Protein AF-A0A524I5V5-F1 (afdb_monomer_lite)

Secondary structure (DSSP, 8-state):
-PPPPP--SSSEEEEHHHHHHHHHHHHHHHHHHHHHHHHHHTSPP-TTHHHHHHHHHHHHHHHHHHHHHHHHHHHHHHHHT-SEEEETTTT-HHHHHHHHHHHHHHHHH-HHHHHHHHHHHSS------HHHHHHHHHHHTT--HHHHHHHH---TTSTTTTTTSPPHHHHHHHHHHHHHHHHHHHHHHHHHHHHTT-----EEEEEE---SS-----EEEEEE-----

Foldseek 3Di:
DDDDPPPDPQKDKDFLLVLLVVLLVLLVVLLVLLVVLVVLVPDDDDDCSLLVLQLSLLVLLLSVLLSVVSLVQSVVCVVVVNRMGMDGRSVPLQSSLVSSVVLLVVLQVDPVLQVVLCVVVVHGDDNDPCVLVNVLSVVCSSPCPVVSVVSRDDDPVVVPPCVSGDDPSSSVSSSSSSNVSSVVSNVVSVVVCVVVVHDDQWDFDQDQDPDDDDPDRDGRTDTDRPPDD

pLDDT: mean 75.38, std 16.93, range [30.86, 93.75]

Radius of gyration: 19.17 Å; chains: 1; bounding box: 55×54×55 Å

Sequence (229 aa):
MNTAIESKDLDLRLDIDVAHLKMLDMSVHLLGYINSFRAISELPDYLGRRRVRYALVLIMLDEMASLMELMKECERGITEHLTEVFIEDYHSPQRRQEGVEHVLEEISKSEILFLKVKDQLGREPSSIDFDIFKGLFRRSGGNLFPLVEKTLRYDWNNGNDESDMPSEDELDMLFIAIELNVRGAAEFSYEWARANELEVDFRLETRYNKDGIDRRKEKGYWVTAALSP

Structure (mmCIF, N/CA/C/O backbone):
data_AF-A0A524I5V5-F1
#
_entry.id   AF-A0A524I5V5-F1
#
loop_
_atom_site.group_PDB
_atom_site.id
_atom_site.type_symbol
_atom_site.label_atom_id
_atom_site.label_alt_id
_atom_site.label_comp_id
_atom_site.label_asym_id
_atom_site.label_entity_id
_atom_site.label_seq_id
_atom_site.pdbx_PDB_ins_code
_atom_site.Cartn_x
_atom_site.Cartn_y
_atom_site.Cartn_z
_atom_site.occupancy
_atom_site.B_iso_or_equiv
_atom_site.auth_seq_id
_atom_site.auth_comp_id
_atom_site.auth_asym_id
_atom_site.auth_atom_id
_atom_site.pdbx_PDB_model_num
ATOM 1 N N . MET A 1 1 ? -30.104 22.101 -16.063 1.00 35.91 1 MET A N 1
ATOM 2 C CA . MET A 1 1 ? -30.582 21.778 -14.705 1.00 35.91 1 MET A CA 1
ATOM 3 C C . MET A 1 1 ? -30.446 20.269 -14.586 1.00 35.91 1 MET A C 1
ATOM 5 O O . MET A 1 1 ? -31.359 19.554 -14.966 1.00 35.91 1 MET A O 1
ATOM 9 N N . ASN A 1 2 ? -29.237 19.800 -14.264 1.00 31.05 2 ASN A N 1
ATOM 10 C CA . ASN A 1 2 ? -28.914 18.374 -14.253 1.00 31.05 2 ASN A CA 1
ATOM 11 C C . ASN A 1 2 ? -29.015 17.877 -12.819 1.00 31.05 2 ASN A C 1
ATOM 13 O O . ASN A 1 2 ? -28.377 18.413 -11.918 1.00 31.05 2 ASN A O 1
ATOM 17 N N . THR A 1 3 ? -29.898 16.907 -12.653 1.00 36.19 3 THR A N 1
ATOM 18 C CA . THR A 1 3 ? -30.208 16.180 -11.432 1.00 36.19 3 THR A CA 1
ATOM 19 C C . THR A 1 3 ? -28.943 15.621 -10.797 1.00 36.19 3 THR A C 1
ATOM 21 O O . THR A 1 3 ? -28.189 14.896 -11.447 1.00 36.19 3 THR A O 1
ATOM 24 N N . ALA A 1 4 ? -28.738 15.987 -9.531 1.00 43.44 4 ALA A N 1
ATOM 25 C CA . ALA A 1 4 ? -27.776 15.375 -8.635 1.00 43.44 4 ALA A CA 1
ATOM 26 C C . ALA A 1 4 ? -27.959 13.854 -8.668 1.00 43.44 4 ALA A C 1
ATOM 28 O O . ALA A 1 4 ? -29.049 13.346 -8.405 1.00 43.44 4 ALA A O 1
ATOM 29 N N . ILE A 1 5 ? -26.896 13.150 -9.044 1.00 46.34 5 ILE A N 1
ATOM 30 C CA . ILE A 1 5 ? -26.766 11.719 -8.796 1.00 46.34 5 ILE A CA 1
ATOM 31 C C . ILE A 1 5 ? -26.702 11.598 -7.273 1.00 46.34 5 ILE A C 1
ATOM 33 O O . ILE A 1 5 ? -25.820 12.190 -6.655 1.00 46.34 5 ILE A O 1
ATOM 37 N N . GLU A 1 6 ? -27.690 10.940 -6.668 1.00 40.56 6 GLU A N 1
ATOM 38 C CA . GLU A 1 6 ? -27.736 10.736 -5.221 1.00 40.56 6 GLU A CA 1
ATOM 39 C C . GLU A 1 6 ? -26.452 10.033 -4.754 1.00 40.56 6 GLU A C 1
ATOM 41 O O . GLU A 1 6 ? -26.132 8.922 -5.172 1.00 40.56 6 GLU A O 1
ATOM 46 N N . SER A 1 7 ? -25.720 10.732 -3.892 1.00 46.47 7 SER A N 1
ATOM 47 C CA . SER A 1 7 ? -24.402 10.445 -3.326 1.00 46.47 7 SER A CA 1
ATOM 48 C C . SER A 1 7 ? -24.419 9.331 -2.270 1.00 46.47 7 SER A C 1
ATOM 50 O O . SER A 1 7 ? -23.937 9.532 -1.159 1.00 46.47 7 SER A O 1
ATOM 52 N N . LYS A 1 8 ? -25.055 8.187 -2.542 1.00 48.72 8 LYS A N 1
ATOM 53 C CA . LYS A 1 8 ? -25.390 7.230 -1.470 1.00 48.72 8 LYS A CA 1
ATOM 54 C C . LYS A 1 8 ? -24.372 6.131 -1.150 1.00 48.72 8 LYS A C 1
ATOM 56 O O . LYS A 1 8 ? -24.591 5.470 -0.149 1.00 48.72 8 LYS A O 1
ATOM 61 N N . ASP A 1 9 ? -23.284 5.973 -1.905 1.00 64.25 9 ASP A N 1
ATOM 62 C CA . ASP A 1 9 ? -22.315 4.869 -1.699 1.00 64.25 9 ASP A CA 1
ATOM 63 C C . ASP A 1 9 ? -20.839 5.295 -1.885 1.00 64.25 9 ASP A C 1
ATOM 65 O O . ASP A 1 9 ? -20.004 4.524 -2.355 1.00 64.25 9 ASP A O 1
ATOM 69 N N . LEU A 1 10 ? -20.496 6.551 -1.575 1.00 82.50 10 LEU A N 1
ATOM 70 C CA . LEU A 1 10 ? -19.093 7.003 -1.619 1.00 82.50 10 LEU A CA 1
ATOM 71 C C . LEU A 1 10 ? -18.359 6.809 -0.289 1.00 82.50 10 LEU A C 1
ATOM 73 O O . LEU A 1 10 ? -17.136 6.665 -0.296 1.00 82.50 10 LEU A O 1
ATOM 77 N N . ASP A 1 11 ? -19.099 6.764 0.816 1.00 89.25 11 ASP A N 1
ATOM 78 C CA . ASP A 1 11 ? -18.556 6.635 2.163 1.00 89.25 11 ASP A CA 1
ATOM 79 C C . ASP A 1 11 ? -18.322 5.171 2.539 1.00 89.25 11 ASP A C 1
ATOM 81 O O . ASP A 1 11 ? -19.078 4.276 2.157 1.00 89.25 11 ASP A O 1
ATOM 85 N N . LEU A 1 12 ? -17.311 4.936 3.371 1.00 90.75 12 LEU A N 1
ATOM 86 C CA . LEU A 1 12 ? -17.080 3.654 4.019 1.00 90.75 12 LEU A CA 1
ATOM 87 C C . LEU A 1 12 ? -17.593 3.711 5.456 1.00 90.75 12 LEU A C 1
ATOM 89 O O . LEU A 1 12 ? -17.181 4.574 6.230 1.00 90.75 12 LEU A O 1
ATOM 93 N N . ARG A 1 13 ? -18.441 2.755 5.838 1.00 93.75 13 ARG A N 1
ATOM 94 C CA . ARG A 1 13 ? -18.844 2.539 7.231 1.00 93.75 13 ARG A CA 1
ATOM 95 C C . ARG A 1 13 ? -18.780 1.059 7.565 1.00 93.75 13 ARG A C 1
ATOM 97 O O . ARG A 1 13 ? -19.465 0.265 6.925 1.00 93.75 13 ARG A O 1
ATOM 104 N N . LEU A 1 14 ? -17.967 0.699 8.551 1.00 92.44 14 LEU A N 1
ATOM 105 C CA . LEU A 1 14 ? -17.743 -0.685 8.963 1.00 92.44 14 LEU A CA 1
ATOM 106 C C . LEU A 1 14 ? -17.688 -0.774 10.488 1.00 92.44 14 LEU A C 1
ATOM 108 O O . LEU A 1 14 ? -17.142 0.118 11.132 1.00 92.44 14 LEU A O 1
ATOM 112 N N . ASP A 1 15 ? -18.174 -1.875 11.058 1.00 93.38 15 ASP A N 1
ATOM 113 C CA . ASP A 1 15 ? -17.844 -2.229 12.442 1.00 93.38 15 ASP A CA 1
ATOM 114 C C . ASP A 1 15 ? -16.323 -2.371 12.590 1.00 93.38 15 ASP A C 1
ATOM 116 O O . ASP A 1 15 ? -15.642 -2.792 11.649 1.00 93.38 15 ASP A O 1
ATOM 120 N N . ILE A 1 16 ? -15.780 -2.045 13.765 1.00 91.06 16 ILE A N 1
ATOM 121 C CA . ILE A 1 16 ? -14.327 -2.002 13.992 1.00 91.06 16 ILE A CA 1
ATOM 122 C C . ILE A 1 16 ? -13.637 -3.329 13.636 1.00 91.06 16 ILE A C 1
ATOM 124 O O . ILE A 1 16 ? -12.587 -3.324 12.996 1.00 91.06 16 ILE A O 1
ATOM 128 N N . ASP A 1 17 ? -14.251 -4.470 13.951 1.00 88.81 17 ASP A N 1
ATOM 129 C CA . ASP A 1 17 ? -13.699 -5.786 13.612 1.00 88.81 17 ASP A CA 1
ATOM 130 C C . ASP A 1 17 ? -13.731 -6.049 12.106 1.00 88.81 17 ASP A C 1
ATOM 132 O O . ASP A 1 17 ? -12.756 -6.532 11.528 1.00 88.81 17 ASP A O 1
ATOM 136 N N . VAL A 1 18 ? -14.820 -5.662 11.439 1.00 89.31 18 VAL A N 1
ATOM 137 C CA . VAL A 1 18 ? -14.953 -5.783 9.982 1.00 89.31 18 VAL A CA 1
ATOM 138 C C . VAL A 1 18 ? -13.945 -4.875 9.276 1.00 89.31 18 VAL A C 1
ATOM 140 O O . VAL A 1 18 ? -13.364 -5.279 8.270 1.00 89.31 18 VAL A O 1
ATOM 143 N N . ALA A 1 19 ? -13.675 -3.685 9.816 1.00 91.81 19 ALA A N 1
ATOM 144 C CA . ALA A 1 19 ? -12.657 -2.772 9.306 1.00 91.81 19 ALA A CA 1
ATOM 145 C C . ALA A 1 19 ? -11.246 -3.383 9.395 1.00 91.81 19 ALA A C 1
ATOM 147 O O . ALA A 1 19 ? -10.504 -3.355 8.412 1.00 91.81 19 ALA A O 1
ATOM 148 N N . HIS A 1 20 ? -10.896 -4.021 10.517 1.00 89.44 20 HIS A N 1
ATOM 149 C CA . HIS A 1 20 ? -9.606 -4.706 10.674 1.00 89.44 20 HIS A CA 1
ATOM 150 C C . HIS A 1 20 ? -9.461 -5.926 9.761 1.00 89.44 20 HIS A C 1
ATOM 152 O O . HIS A 1 20 ? -8.383 -6.146 9.198 1.00 89.44 20 HIS A O 1
ATOM 158 N N . LEU A 1 21 ? -10.534 -6.700 9.573 1.00 87.50 21 LEU A N 1
ATOM 159 C CA . LEU A 1 21 ? -10.550 -7.812 8.621 1.00 87.50 21 LEU A CA 1
ATOM 160 C C . LEU A 1 21 ? -10.449 -7.313 7.176 1.00 87.50 21 LEU A C 1
ATOM 162 O O . LEU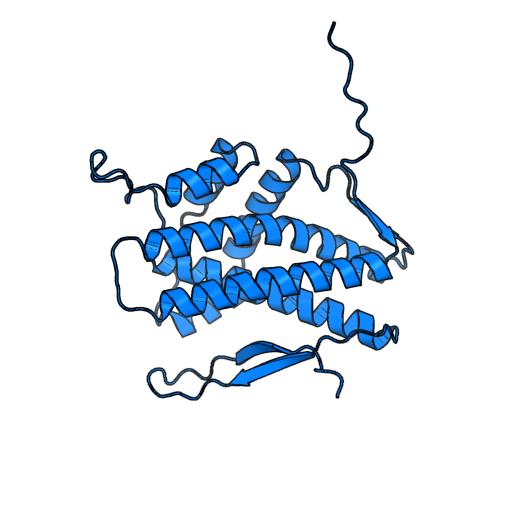 A 1 21 ? -9.742 -7.915 6.369 1.00 87.50 21 LEU A O 1
ATOM 166 N N . LYS A 1 22 ? -11.089 -6.184 6.846 1.00 90.06 22 LYS A N 1
ATOM 167 C CA . LYS A 1 22 ? -10.974 -5.571 5.520 1.00 90.06 22 LYS A CA 1
ATOM 168 C C . LYS A 1 22 ? -9.564 -5.045 5.256 1.00 90.06 22 LYS A C 1
ATOM 170 O O . LYS A 1 22 ? -9.032 -5.253 4.169 1.00 90.06 22 LYS A O 1
ATOM 175 N N . MET A 1 23 ? -8.942 -4.422 6.254 1.00 92.19 23 MET A N 1
ATOM 176 C CA . MET A 1 23 ? -7.541 -4.004 6.204 1.00 92.19 23 MET A CA 1
ATOM 177 C C . MET A 1 23 ? -6.605 -5.201 5.985 1.00 92.19 23 MET A C 1
ATOM 179 O O . MET A 1 23 ? -5.668 -5.111 5.187 1.00 92.19 23 MET A O 1
ATOM 183 N N . LEU A 1 24 ? -6.890 -6.341 6.624 1.00 88.75 24 LEU A N 1
ATOM 184 C CA . LEU A 1 24 ? -6.129 -7.569 6.414 1.00 88.75 24 LEU A CA 1
ATOM 185 C C . LEU A 1 24 ? -6.260 -8.050 4.967 1.00 88.75 24 LEU A C 1
ATOM 187 O O . LEU A 1 24 ? -5.246 -8.220 4.301 1.00 88.75 24 LEU A O 1
ATOM 191 N N . ASP A 1 25 ? -7.491 -8.204 4.474 1.00 87.81 25 ASP A N 1
ATOM 192 C CA . ASP A 1 25 ? -7.813 -8.607 3.096 1.00 87.81 25 ASP A CA 1
ATOM 193 C C . ASP A 1 25 ? -7.087 -7.739 2.053 1.00 87.81 25 ASP A C 1
ATOM 195 O O . ASP A 1 25 ? -6.389 -8.253 1.176 1.00 87.81 25 ASP A O 1
ATOM 199 N N . MET A 1 26 ? -7.153 -6.413 2.207 1.00 92.69 26 MET A N 1
ATOM 200 C CA . MET A 1 26 ? -6.439 -5.471 1.338 1.00 92.69 26 MET A CA 1
ATOM 201 C C . MET A 1 26 ? -4.921 -5.658 1.402 1.00 92.69 26 MET A C 1
ATOM 203 O O . MET A 1 26 ? -4.247 -5.654 0.371 1.00 92.69 26 MET A O 1
ATOM 207 N N . SER A 1 27 ? -4.372 -5.872 2.598 1.00 91.12 27 SER A N 1
ATOM 208 C CA . SER A 1 27 ? -2.939 -6.112 2.765 1.00 91.12 27 SER A CA 1
ATOM 209 C C . SER A 1 27 ? -2.501 -7.419 2.095 1.00 91.12 27 SER A C 1
ATOM 211 O O . SER A 1 27 ? -1.458 -7.458 1.445 1.00 91.12 27 SER A O 1
ATOM 213 N N . VAL A 1 28 ? -3.305 -8.486 2.188 1.00 85.81 28 VAL A N 1
ATOM 214 C CA . VAL A 1 28 ? -3.058 -9.762 1.491 1.00 85.81 28 VAL A CA 1
ATOM 215 C C . VAL A 1 28 ? -3.044 -9.569 -0.020 1.00 85.81 28 VAL A C 1
ATOM 217 O O . VAL A 1 28 ? -2.154 -10.086 -0.701 1.00 85.81 28 VAL A O 1
ATOM 220 N N . HIS A 1 29 ? -4.006 -8.812 -0.544 1.00 89.25 29 HIS A N 1
ATOM 221 C CA . HIS A 1 29 ? -4.078 -8.511 -1.967 1.00 89.25 29 HIS A CA 1
ATOM 222 C C . HIS A 1 29 ? -2.820 -7.771 -2.452 1.00 89.25 29 HIS A C 1
ATOM 224 O O . HIS A 1 29 ? -2.166 -8.212 -3.402 1.00 89.25 29 HIS A O 1
ATOM 230 N N . LEU A 1 30 ? -2.397 -6.737 -1.718 1.00 92.31 30 LEU A N 1
ATOM 231 C CA . LEU A 1 30 ? -1.170 -5.982 -1.984 1.00 92.31 30 LEU A CA 1
ATOM 232 C C . LEU A 1 30 ? 0.104 -6.835 -1.883 1.00 92.31 30 LEU A C 1
ATOM 234 O O . LEU A 1 30 ? 1.008 -6.696 -2.711 1.00 92.31 30 LEU A O 1
ATOM 238 N N . LEU A 1 31 ? 0.174 -7.780 -0.938 1.00 88.25 31 LEU A N 1
ATOM 239 C CA . LEU A 1 31 ? 1.269 -8.760 -0.869 1.00 88.25 31 LEU A CA 1
ATOM 240 C C . LEU A 1 31 ? 1.347 -9.636 -2.133 1.00 88.25 31 LEU A C 1
ATOM 242 O O . LEU A 1 31 ? 2.441 -10.033 -2.542 1.00 88.25 31 LEU A O 1
ATOM 246 N N . GLY A 1 32 ? 0.218 -9.899 -2.797 1.00 86.50 32 GLY A N 1
ATOM 247 C CA . GLY A 1 32 ? 0.177 -10.558 -4.105 1.00 86.50 32 GLY A CA 1
ATOM 248 C C . GLY A 1 32 ? 0.899 -9.762 -5.201 1.00 86.50 32 GLY A C 1
ATOM 249 O O . GLY A 1 32 ? 1.709 -10.326 -5.949 1.00 86.50 32 GLY A O 1
ATOM 250 N N . TYR A 1 33 ? 0.679 -8.445 -5.268 1.00 90.69 33 TYR A N 1
ATOM 251 C CA . TYR A 1 33 ? 1.402 -7.569 -6.198 1.00 90.69 33 TYR A CA 1
ATOM 252 C C . TYR A 1 33 ? 2.887 -7.452 -5.853 1.00 90.69 33 TYR A C 1
ATOM 254 O O . TYR A 1 33 ? 3.722 -7.501 -6.755 1.00 90.69 33 TYR A O 1
ATOM 262 N N . ILE A 1 34 ? 3.230 -7.391 -4.563 1.00 89.81 34 ILE A N 1
ATOM 263 C CA . ILE A 1 34 ? 4.622 -7.382 -4.088 1.00 89.81 34 ILE A CA 1
ATOM 264 C C . ILE A 1 34 ? 5.368 -8.636 -4.560 1.00 89.81 34 ILE A C 1
ATOM 266 O O . ILE A 1 34 ? 6.471 -8.540 -5.104 1.00 89.81 34 ILE A O 1
ATOM 270 N N . ASN A 1 35 ? 4.758 -9.815 -4.415 1.00 86.00 35 ASN A N 1
ATOM 271 C CA . ASN A 1 35 ? 5.339 -11.069 -4.898 1.00 86.00 35 ASN A CA 1
ATOM 272 C C . ASN A 1 35 ? 5.491 -11.080 -6.423 1.00 86.00 35 ASN A C 1
ATOM 274 O O . ASN A 1 35 ? 6.510 -11.541 -6.939 1.00 86.00 35 ASN A O 1
ATOM 278 N N . SER A 1 36 ? 4.515 -10.524 -7.142 1.00 87.81 36 SER A N 1
ATOM 279 C CA . SER A 1 36 ? 4.576 -10.389 -8.600 1.00 87.81 36 SER A CA 1
ATOM 280 C C . SER A 1 36 ? 5.720 -9.468 -9.035 1.00 87.81 36 SER A C 1
ATOM 282 O O . SER A 1 36 ? 6.477 -9.817 -9.941 1.00 87.81 36 SER A O 1
ATOM 284 N N . PHE A 1 37 ? 5.903 -8.330 -8.356 1.00 90.75 37 PHE A N 1
ATOM 285 C CA . PHE A 1 37 ? 7.009 -7.407 -8.611 1.00 90.75 37 PHE A CA 1
ATOM 286 C C . PHE A 1 37 ? 8.361 -8.093 -8.400 1.00 90.75 37 PHE A C 1
ATOM 288 O O . PHE A 1 37 ? 9.214 -8.026 -9.281 1.00 90.75 37 PHE A O 1
ATOM 295 N N . ARG A 1 38 ? 8.545 -8.808 -7.279 1.00 88.81 38 ARG A N 1
ATOM 296 C CA . ARG A 1 38 ? 9.771 -9.578 -6.993 1.00 88.81 38 ARG A CA 1
ATOM 297 C C . ARG A 1 38 ? 10.063 -10.599 -8.094 1.00 88.81 38 ARG A C 1
ATOM 299 O O . ARG A 1 38 ? 11.163 -10.602 -8.637 1.00 88.81 38 ARG A O 1
ATOM 306 N N . ALA A 1 39 ? 9.062 -11.392 -8.480 1.00 86.38 39 ALA A N 1
ATOM 307 C CA . ALA A 1 39 ? 9.208 -12.397 -9.531 1.00 86.38 39 ALA A CA 1
ATOM 308 C C . ALA A 1 39 ? 9.630 -11.783 -10.877 1.00 86.38 39 ALA A C 1
ATOM 310 O O . ALA A 1 39 ? 10.463 -12.351 -11.576 1.00 86.38 39 ALA A O 1
ATOM 311 N N . ILE A 1 40 ? 9.097 -10.610 -11.237 1.00 88.12 40 ILE A N 1
ATOM 312 C CA . ILE A 1 40 ? 9.491 -9.896 -12.463 1.00 88.12 40 ILE A CA 1
ATOM 313 C C . ILE A 1 40 ? 10.912 -9.333 -12.354 1.00 88.12 40 ILE A C 1
ATOM 315 O O . ILE A 1 40 ? 11.659 -9.374 -13.332 1.00 88.12 40 ILE A O 1
ATOM 319 N N . SER A 1 41 ? 11.296 -8.821 -11.185 1.00 86.62 41 SER A N 1
ATOM 320 C CA . SER A 1 41 ? 12.637 -8.280 -10.936 1.00 86.62 41 SER A CA 1
ATOM 321 C C . SER A 1 41 ? 13.734 -9.350 -10.999 1.00 86.62 41 SER A C 1
ATOM 323 O O . SER A 1 41 ? 14.861 -9.039 -11.376 1.00 86.62 41 SER A O 1
ATOM 325 N N . GLU A 1 42 ? 13.410 -10.608 -10.687 1.00 85.88 42 GLU A N 1
ATOM 326 C CA . GLU A 1 42 ? 14.330 -11.751 -10.802 1.00 85.88 42 GLU A CA 1
ATOM 327 C C . GLU A 1 42 ? 14.586 -12.187 -12.256 1.00 85.88 42 GLU A C 1
ATOM 329 O O . GLU A 1 42 ? 15.586 -12.853 -12.541 1.00 85.88 42 GLU A O 1
ATOM 334 N N . LEU A 1 43 ? 13.714 -11.811 -13.199 1.00 84.50 43 LEU A N 1
ATOM 335 C CA . LEU A 1 43 ? 13.897 -12.143 -14.611 1.00 84.50 43 LEU A CA 1
ATOM 336 C C . LEU A 1 43 ? 15.052 -11.331 -15.228 1.00 84.50 43 LEU A C 1
ATOM 338 O O . LEU A 1 43 ? 15.242 -10.163 -14.872 1.00 84.50 43 LEU A O 1
ATOM 342 N N . PRO A 1 44 ? 15.792 -11.898 -16.205 1.00 86.19 44 PRO A N 1
ATOM 343 C CA . PRO A 1 44 ? 16.780 -11.152 -16.985 1.00 86.19 44 PRO A CA 1
ATOM 344 C C . PRO A 1 44 ? 16.182 -9.894 -17.615 1.00 86.19 44 PRO A C 1
ATOM 346 O O . PRO A 1 44 ? 14.982 -9.839 -17.878 1.00 86.19 44 PRO A O 1
ATOM 349 N N . ASP A 1 45 ? 17.013 -8.892 -17.897 1.00 84.00 45 ASP A N 1
ATOM 350 C CA . ASP A 1 45 ? 16.520 -7.657 -18.503 1.00 84.00 45 ASP A CA 1
ATOM 351 C C . ASP A 1 45 ? 15.932 -7.911 -19.898 1.00 84.00 45 ASP A C 1
ATOM 353 O O . ASP A 1 45 ? 16.600 -8.443 -20.788 1.00 84.00 45 ASP A O 1
ATOM 357 N N . TYR A 1 46 ? 14.657 -7.562 -20.071 1.00 84.00 46 TYR A N 1
ATOM 358 C CA . TYR A 1 46 ? 13.917 -7.719 -21.318 1.00 84.00 46 TYR A CA 1
ATOM 359 C C . TYR A 1 46 ? 13.131 -6.452 -21.642 1.00 84.00 46 TYR A C 1
ATOM 361 O O . TYR A 1 46 ? 12.755 -5.669 -20.764 1.00 84.00 46 TYR A O 1
ATOM 369 N N . LEU A 1 47 ? 12.835 -6.269 -22.930 1.00 79.88 47 LEU A N 1
ATOM 370 C CA . LEU A 1 47 ? 12.093 -5.112 -23.417 1.00 79.88 47 LEU A CA 1
ATOM 371 C C . LEU A 1 47 ? 10.705 -5.048 -22.763 1.00 79.88 47 LEU A C 1
ATOM 373 O O . LEU A 1 47 ? 9.840 -5.875 -23.039 1.00 79.88 47 LEU A O 1
ATOM 377 N N . GLY A 1 48 ? 10.495 -4.050 -21.904 1.00 83.12 48 GLY A N 1
ATOM 378 C CA . GLY A 1 48 ? 9.239 -3.856 -21.177 1.00 83.12 48 GLY A CA 1
ATOM 379 C C . GLY A 1 48 ? 9.262 -4.286 -19.710 1.00 83.12 48 GLY A C 1
ATOM 380 O O . GLY A 1 48 ? 8.310 -3.962 -19.006 1.00 83.12 48 GLY A O 1
ATOM 381 N N . ARG A 1 49 ? 10.336 -4.913 -19.207 1.00 88.50 49 ARG A N 1
ATOM 382 C CA . ARG A 1 49 ? 10.456 -5.283 -17.783 1.00 88.50 49 ARG A CA 1
ATOM 383 C C . ARG A 1 49 ? 10.220 -4.084 -16.861 1.00 88.50 49 ARG A C 1
ATOM 385 O O . ARG A 1 49 ? 9.327 -4.135 -16.018 1.00 88.50 49 ARG A O 1
ATOM 392 N N . ARG A 1 50 ? 10.921 -2.968 -17.103 1.00 86.62 50 ARG A N 1
ATOM 393 C CA . ARG A 1 50 ? 10.754 -1.715 -16.343 1.00 86.62 50 ARG A CA 1
ATOM 394 C C . ARG A 1 50 ? 9.321 -1.178 -16.380 1.00 86.62 50 ARG A C 1
ATOM 396 O O . ARG A 1 50 ? 8.814 -0.709 -15.371 1.00 86.62 50 ARG A O 1
ATOM 403 N N . ARG A 1 51 ? 8.633 -1.298 -17.520 1.00 87.50 51 ARG A N 1
ATOM 404 C CA . ARG A 1 51 ? 7.236 -0.855 -17.678 1.00 87.50 51 ARG A CA 1
ATOM 405 C C . ARG A 1 51 ? 6.261 -1.690 -16.871 1.00 87.50 51 ARG A C 1
ATOM 407 O O . ARG A 1 51 ? 5.376 -1.129 -16.239 1.00 87.50 51 ARG A O 1
ATOM 414 N N . VAL A 1 52 ? 6.436 -3.009 -16.861 1.00 90.38 52 VAL A N 1
ATOM 415 C CA . VAL A 1 52 ? 5.601 -3.891 -16.035 1.00 90.38 52 VAL A CA 1
ATOM 416 C C . VAL A 1 52 ? 5.854 -3.618 -14.551 1.00 90.38 52 VAL A C 1
ATOM 418 O O . VAL A 1 52 ? 4.900 -3.473 -13.791 1.00 90.38 52 VAL A O 1
ATOM 421 N N . ARG A 1 53 ? 7.122 -3.467 -14.144 1.00 91.12 53 ARG A N 1
ATOM 422 C CA . ARG A 1 53 ? 7.486 -3.077 -12.771 1.00 91.12 53 ARG A CA 1
ATOM 423 C C . ARG A 1 53 ? 6.851 -1.745 -12.376 1.00 91.12 53 ARG A C 1
ATOM 425 O O . ARG A 1 53 ? 6.243 -1.648 -11.315 1.00 91.12 53 ARG A O 1
ATOM 432 N N . TYR A 1 54 ? 6.928 -0.747 -13.251 1.00 88.56 54 TYR A N 1
ATOM 433 C CA . TYR A 1 54 ? 6.323 0.557 -13.013 1.00 88.56 54 TYR A CA 1
ATOM 434 C C . TYR A 1 54 ? 4.791 0.490 -12.926 1.00 88.56 54 TYR A C 1
ATOM 436 O O . TYR A 1 54 ? 4.209 1.051 -12.002 1.00 88.56 54 TYR A O 1
ATOM 444 N N . ALA A 1 55 ? 4.134 -0.255 -13.818 1.00 89.56 55 ALA A N 1
ATOM 445 C CA . ALA A 1 55 ? 2.689 -0.472 -13.770 1.00 89.56 55 ALA A CA 1
ATOM 446 C C . ALA A 1 55 ? 2.241 -1.113 -12.445 1.00 89.56 55 ALA A C 1
ATOM 448 O O . ALA A 1 55 ? 1.252 -0.676 -11.862 1.00 89.56 55 ALA A O 1
ATOM 449 N N . LEU A 1 56 ? 2.992 -2.096 -11.938 1.00 92.38 56 LEU A N 1
ATOM 450 C CA . LEU A 1 56 ? 2.722 -2.700 -10.632 1.00 92.38 56 LEU A CA 1
ATOM 451 C C . LEU A 1 56 ? 2.868 -1.694 -9.490 1.00 92.38 56 LEU A C 1
ATOM 453 O O . LEU A 1 56 ? 2.021 -1.664 -8.605 1.00 92.38 56 LEU A O 1
ATOM 457 N N . VAL A 1 57 ? 3.902 -0.849 -9.512 1.00 91.19 57 VAL A N 1
ATOM 458 C CA . VAL A 1 57 ? 4.081 0.206 -8.501 1.00 91.19 57 VAL A CA 1
ATOM 459 C C . VAL A 1 57 ? 2.912 1.190 -8.509 1.00 91.19 57 VAL A C 1
ATOM 461 O O . VAL A 1 57 ? 2.425 1.546 -7.441 1.00 91.19 57 VAL A O 1
ATOM 464 N N . LEU A 1 58 ? 2.417 1.589 -9.684 1.00 88.19 58 LEU A N 1
ATOM 465 C CA . LEU A 1 58 ? 1.252 2.473 -9.786 1.00 88.19 58 LEU A CA 1
ATOM 466 C C . LEU A 1 58 ? -0.008 1.853 -9.170 1.00 88.19 58 LEU A C 1
ATOM 468 O O . LEU A 1 58 ? -0.707 2.535 -8.426 1.00 88.19 58 LEU A O 1
ATOM 472 N N . ILE A 1 59 ? -0.273 0.573 -9.452 1.00 90.19 59 ILE A N 1
ATOM 473 C CA . ILE A 1 59 ? -1.410 -0.164 -8.875 1.00 90.19 59 ILE A CA 1
ATOM 474 C C . ILE A 1 59 ? -1.267 -0.245 -7.353 1.00 90.19 59 ILE A C 1
ATOM 476 O O . ILE A 1 59 ? -2.193 0.094 -6.621 1.00 90.19 59 ILE A O 1
ATOM 480 N N . MET A 1 60 ? -0.083 -0.633 -6.874 1.00 92.62 60 MET A N 1
ATOM 481 C CA . MET A 1 60 ? 0.171 -0.762 -5.443 1.00 92.62 60 MET A CA 1
ATOM 482 C C . MET A 1 60 ? 0.050 0.573 -4.698 1.00 92.62 60 MET A C 1
ATOM 484 O O . MET A 1 60 ? -0.435 0.580 -3.573 1.00 92.62 60 MET A O 1
ATOM 488 N N . LEU A 1 61 ? 0.467 1.696 -5.293 1.00 89.44 61 LEU A N 1
ATOM 489 C CA . LEU A 1 61 ? 0.322 3.020 -4.677 1.00 89.44 61 LEU A CA 1
ATOM 490 C C . LEU A 1 61 ? -1.148 3.416 -4.488 1.00 89.44 61 LEU A C 1
ATOM 492 O O . LEU A 1 61 ? -1.484 3.932 -3.425 1.00 89.44 61 LEU A O 1
ATOM 496 N N . ASP A 1 62 ? -2.009 3.159 -5.480 1.00 88.25 62 ASP A N 1
ATOM 497 C CA . ASP A 1 62 ? -3.454 3.442 -5.388 1.00 88.25 62 ASP A CA 1
ATOM 498 C C . ASP A 1 62 ? -4.096 2.681 -4.235 1.00 88.25 62 ASP A C 1
ATOM 500 O O . ASP A 1 62 ? -4.743 3.250 -3.360 1.00 88.25 62 ASP A O 1
ATOM 504 N N . GLU A 1 63 ? -3.876 1.369 -4.217 1.00 91.31 63 GLU A N 1
ATOM 505 C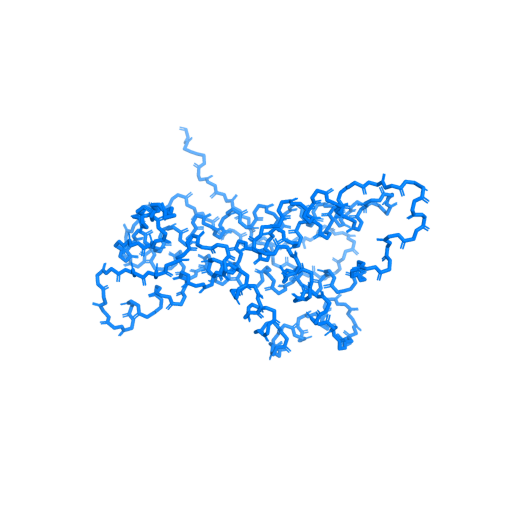 CA . GLU A 1 63 ? -4.491 0.494 -3.230 1.00 91.31 63 GLU A CA 1
ATOM 506 C C . GLU A 1 63 ? -3.917 0.739 -1.832 1.00 91.31 63 GLU A C 1
ATOM 508 O O . GLU A 1 63 ? -4.646 0.691 -0.838 1.00 91.31 63 GLU A O 1
ATOM 513 N N . MET A 1 64 ? -2.622 1.057 -1.740 1.00 91.62 64 MET A N 1
ATOM 514 C CA . MET A 1 64 ? -1.993 1.397 -0.471 1.00 91.62 64 MET A CA 1
ATOM 515 C C . MET A 1 64 ? -2.523 2.714 0.105 1.00 91.62 64 MET A C 1
ATOM 517 O O . MET A 1 64 ? -2.638 2.819 1.323 1.00 91.62 64 MET A O 1
ATOM 521 N N . ALA A 1 65 ? -2.887 3.697 -0.724 1.00 90.12 65 ALA A N 1
ATOM 522 C CA . ALA A 1 65 ? -3.519 4.923 -0.239 1.00 90.12 65 ALA A CA 1
ATOM 523 C C . ALA A 1 65 ? -4.823 4.618 0.513 1.00 90.12 65 ALA A C 1
ATOM 525 O O . ALA A 1 65 ? -4.993 5.035 1.660 1.00 90.12 65 ALA A O 1
ATOM 526 N N . SER A 1 66 ? -5.694 3.799 -0.083 1.00 91.56 66 SER A N 1
ATOM 527 C CA . SER A 1 66 ? -6.935 3.346 0.555 1.00 91.56 66 SER A CA 1
ATOM 528 C C . SER A 1 66 ? -6.693 2.473 1.792 1.00 91.56 66 SER A C 1
ATOM 530 O O . SER A 1 66 ? -7.466 2.537 2.751 1.00 91.56 66 SER A O 1
ATOM 532 N N . LEU A 1 67 ? -5.626 1.665 1.797 1.00 93.69 67 LEU A N 1
ATOM 533 C CA . LEU A 1 67 ? -5.214 0.880 2.964 1.00 93.69 67 LEU A CA 1
ATOM 534 C C . LEU A 1 67 ? -4.776 1.783 4.124 1.00 93.69 67 LEU A C 1
ATOM 536 O O . LEU A 1 67 ? -5.192 1.562 5.257 1.00 93.69 67 LEU A O 1
ATOM 540 N N . MET A 1 68 ? -3.948 2.794 3.854 1.00 91.19 68 MET A N 1
ATOM 541 C CA . MET A 1 68 ? -3.418 3.690 4.885 1.00 91.19 68 MET A CA 1
ATOM 542 C C . MET A 1 68 ? -4.507 4.556 5.518 1.00 91.19 68 MET A C 1
ATOM 544 O O . MET A 1 68 ? -4.470 4.784 6.727 1.00 91.19 68 MET A O 1
ATOM 548 N N . GLU A 1 69 ? -5.497 5.001 4.740 1.00 91.38 69 GLU A N 1
ATOM 549 C CA . GLU A 1 69 ? -6.668 5.684 5.300 1.00 91.38 69 GLU A CA 1
ATOM 550 C C . GLU A 1 69 ? -7.454 4.773 6.248 1.00 91.38 69 GLU A C 1
ATOM 552 O O . GLU A 1 69 ? -7.758 5.173 7.371 1.00 91.38 69 GLU A O 1
ATOM 557 N N . LEU A 1 70 ? -7.727 3.533 5.832 1.00 93.12 70 LEU A N 1
ATOM 558 C CA . LEU A 1 70 ? -8.429 2.568 6.675 1.00 93.12 70 LEU A CA 1
ATOM 559 C C . LEU A 1 70 ? -7.632 2.235 7.942 1.00 93.12 70 LEU A C 1
ATOM 561 O O . LEU A 1 70 ? -8.202 2.189 9.027 1.00 93.12 70 LEU A O 1
ATOM 565 N N . MET A 1 71 ? -6.313 2.068 7.823 1.00 92.88 71 MET A N 1
ATOM 566 C CA . MET A 1 71 ? -5.423 1.797 8.953 1.00 92.88 71 MET A CA 1
ATOM 567 C C . MET A 1 71 ? -5.463 2.920 9.989 1.00 92.88 71 MET A C 1
ATOM 569 O O . MET A 1 71 ? -5.655 2.651 11.172 1.00 92.88 71 MET A O 1
ATOM 573 N N . LYS A 1 72 ? -5.359 4.178 9.546 1.00 92.25 72 LYS A N 1
ATOM 574 C CA . LYS A 1 72 ? -5.448 5.353 10.423 1.00 92.25 72 LYS A CA 1
ATOM 575 C C . LYS A 1 72 ? -6.764 5.381 11.201 1.00 92.25 72 LYS A C 1
ATOM 577 O O . LYS A 1 72 ? -6.792 5.725 12.381 1.00 92.25 72 LYS A O 1
ATOM 582 N N . GLU A 1 73 ? -7.857 5.024 10.543 1.00 92.94 73 GLU A N 1
ATOM 583 C CA . GLU A 1 73 ? -9.183 5.039 11.150 1.00 92.94 73 GLU A CA 1
ATOM 584 C C . GLU A 1 73 ? -9.418 3.852 12.089 1.00 92.94 73 GLU A C 1
ATOM 586 O O . GLU A 1 73 ? -10.030 4.020 13.143 1.00 92.94 73 GLU A O 1
ATOM 591 N N . CYS A 1 74 ? -8.846 2.687 11.786 1.00 92.50 74 CYS A N 1
ATOM 592 C CA . CYS A 1 74 ? -8.766 1.562 12.714 1.00 92.50 74 CYS A CA 1
ATOM 593 C C . CYS A 1 74 ? -7.959 1.923 13.976 1.00 92.50 74 CYS A C 1
ATOM 595 O O . CYS A 1 74 ? -8.435 1.704 15.089 1.00 92.50 74 CYS A O 1
ATOM 597 N N . GLU A 1 75 ? -6.779 2.538 13.831 1.00 91.38 75 GLU A N 1
ATOM 598 C CA . GLU A 1 75 ? -5.958 3.007 14.961 1.00 91.38 75 GLU A CA 1
ATOM 599 C C . GLU A 1 75 ? -6.704 4.030 15.830 1.00 91.38 75 GLU A C 1
ATOM 601 O O . GLU A 1 75 ? -6.692 3.941 17.066 1.00 91.38 75 GLU A O 1
ATOM 606 N N . ARG A 1 76 ? -7.397 4.983 15.192 1.00 92.00 76 ARG A N 1
ATOM 607 C CA . ARG A 1 76 ? -8.265 5.946 15.880 1.00 92.00 76 ARG A CA 1
ATOM 608 C C . ARG A 1 76 ? -9.393 5.239 16.621 1.00 92.00 76 ARG A C 1
ATOM 610 O O . ARG A 1 76 ? -9.603 5.516 17.799 1.00 92.00 76 ARG A O 1
ATOM 617 N N . GLY A 1 77 ? -10.075 4.304 15.964 1.00 90.12 77 GLY A N 1
ATOM 618 C CA . GLY A 1 77 ? -11.168 3.536 16.549 1.00 90.12 77 GLY A CA 1
ATOM 619 C C . GLY A 1 77 ? -10.745 2.761 17.794 1.00 90.12 77 GLY A C 1
ATOM 620 O O . GLY A 1 77 ? -11.457 2.777 18.794 1.00 90.12 77 GLY A O 1
ATOM 621 N N . ILE A 1 78 ? -9.546 2.177 17.788 1.00 87.81 78 ILE A N 1
ATOM 622 C CA . ILE A 1 78 ? -8.978 1.508 18.966 1.00 87.81 78 ILE A CA 1
ATOM 623 C C . ILE A 1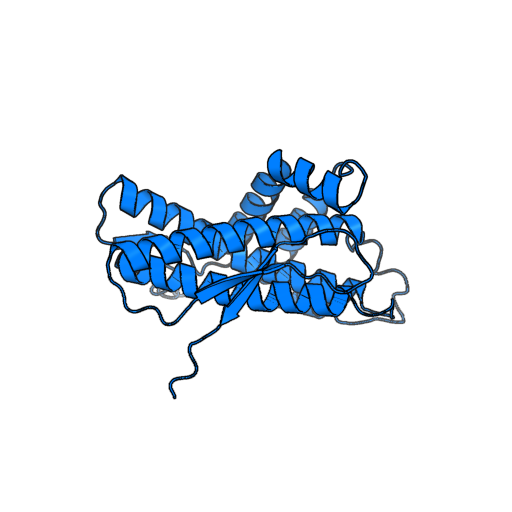 78 ? -8.697 2.509 20.087 1.00 87.81 78 ILE A C 1
ATOM 625 O O . ILE A 1 78 ? -9.076 2.277 21.236 1.00 87.81 78 ILE A O 1
ATOM 629 N N . THR A 1 79 ? -8.036 3.617 19.753 1.00 90.44 79 THR A N 1
ATOM 630 C CA . THR A 1 79 ? -7.596 4.632 20.722 1.00 90.44 79 THR A CA 1
ATOM 631 C C . THR A 1 79 ? -8.775 5.329 21.399 1.00 90.44 79 THR A C 1
ATOM 633 O O . THR A 1 79 ? -8.729 5.622 22.592 1.00 90.44 79 THR A O 1
ATOM 636 N N . GLU A 1 80 ? -9.840 5.583 20.643 1.00 93.31 80 GLU A N 1
ATOM 637 C CA . GLU A 1 80 ? -11.047 6.276 21.100 1.00 93.31 80 GLU A CA 1
ATOM 638 C C . GLU A 1 80 ? -12.160 5.311 21.553 1.00 93.31 80 GLU A C 1
ATOM 640 O O . GLU A 1 80 ? -13.224 5.761 21.975 1.00 93.31 80 GLU A O 1
ATOM 645 N N . HIS A 1 81 ? -11.918 3.995 21.507 1.00 89.50 81 HIS A N 1
ATOM 646 C CA . HIS A 1 81 ? -12.893 2.943 21.823 1.00 89.50 81 HIS A CA 1
ATOM 647 C C . HIS A 1 81 ? -14.198 3.044 21.010 1.00 89.50 81 HIS A C 1
ATOM 649 O O . HIS A 1 81 ? -15.298 2.854 21.537 1.00 89.50 81 HIS A O 1
ATOM 655 N N . LEU A 1 82 ? -14.080 3.355 19.717 1.00 89.12 82 LEU A N 1
ATOM 656 C CA . LEU A 1 82 ? -15.204 3.411 18.786 1.00 89.12 82 LEU A CA 1
ATOM 657 C C . LEU A 1 82 ? -15.646 2.000 18.388 1.00 89.12 82 LEU A C 1
ATOM 659 O O . LEU A 1 82 ? -14.832 1.092 18.234 1.00 89.12 82 LEU A O 1
ATOM 663 N N . THR A 1 83 ? -16.948 1.828 18.169 1.00 89.19 83 THR A N 1
ATOM 664 C CA . THR A 1 83 ? -17.512 0.568 17.660 1.00 89.19 83 THR A CA 1
ATOM 665 C C . THR A 1 83 ? -17.478 0.482 16.138 1.00 89.19 83 THR A C 1
ATOM 667 O O . THR A 1 83 ? -17.554 -0.611 15.587 1.00 89.19 83 THR A O 1
ATOM 670 N N . GLU A 1 84 ? -17.358 1.623 15.459 1.00 91.75 84 GLU A N 1
ATOM 671 C CA . GLU A 1 84 ? -17.420 1.731 14.004 1.00 91.75 84 GLU A CA 1
ATOM 672 C C . GLU A 1 84 ? -16.304 2.633 13.469 1.00 91.75 84 GLU A C 1
ATOM 674 O O . GLU 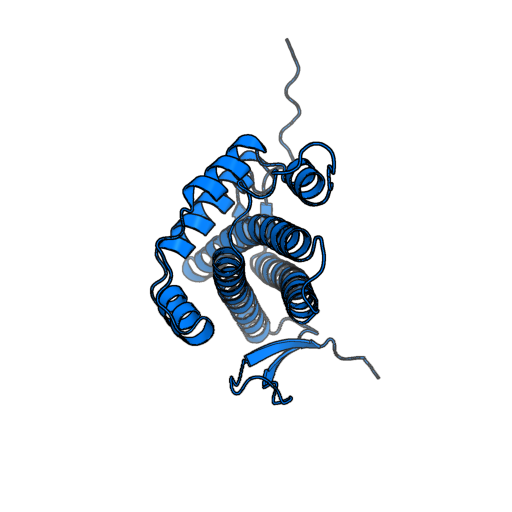A 1 84 ? -15.924 3.628 14.091 1.00 91.75 84 GLU A O 1
ATOM 679 N N . VAL A 1 85 ? -15.834 2.296 12.273 1.00 92.88 85 VAL A N 1
ATOM 680 C CA . VAL A 1 85 ? -14.977 3.118 11.423 1.00 92.88 85 VAL A CA 1
ATOM 681 C C . VAL A 1 85 ? -15.847 3.788 10.366 1.00 92.88 85 VAL A C 1
ATOM 683 O O . VAL A 1 85 ? -16.658 3.129 9.712 1.00 92.88 85 VAL A O 1
ATOM 686 N N . PHE A 1 86 ? -15.657 5.094 10.183 1.00 92.94 86 PHE A N 1
ATOM 687 C CA . PHE A 1 86 ? -16.330 5.877 9.152 1.00 92.94 86 PHE A CA 1
ATOM 688 C C . PHE A 1 86 ? -15.325 6.723 8.372 1.00 92.94 86 PHE A C 1
ATOM 690 O O . PHE A 1 86 ? -14.563 7.484 8.972 1.00 92.94 86 PHE A O 1
ATOM 697 N N . ILE A 1 87 ? -15.360 6.614 7.044 1.00 90.56 87 ILE A N 1
ATOM 698 C CA . ILE A 1 87 ? -14.512 7.376 6.127 1.00 90.56 87 ILE A CA 1
ATOM 699 C C . ILE A 1 87 ? -15.389 7.980 5.036 1.00 90.56 87 ILE A C 1
ATOM 701 O O . ILE A 1 87 ? -15.934 7.265 4.198 1.00 90.56 87 ILE A O 1
ATOM 705 N N . GLU A 1 88 ? -15.516 9.302 5.052 1.00 89.38 88 GLU A N 1
ATOM 706 C CA . GLU A 1 88 ? -16.248 10.056 4.032 1.00 89.38 88 GLU A CA 1
ATOM 707 C C . GLU A 1 88 ? -15.536 9.968 2.678 1.00 89.38 88 GLU A C 1
ATOM 709 O O . GLU A 1 88 ? -14.307 10.036 2.622 1.00 89.38 88 GLU A O 1
ATOM 714 N N . ASP A 1 89 ? -16.282 9.841 1.584 1.00 87.69 89 ASP A N 1
ATOM 715 C CA . ASP A 1 89 ? -15.746 9.843 0.219 1.00 87.69 89 ASP A CA 1
ATOM 716 C C . ASP A 1 89 ? -14.644 8.792 -0.038 1.00 87.69 89 ASP A C 1
ATOM 718 O O . ASP A 1 89 ? -13.822 8.951 -0.940 1.00 87.69 89 ASP A O 1
ATOM 722 N N . TYR A 1 90 ? -14.605 7.695 0.724 1.00 85.56 90 TYR A N 1
ATOM 723 C CA . TYR A 1 90 ? -13.581 6.647 0.612 1.00 85.56 90 TYR A CA 1
ATOM 724 C C . TYR A 1 90 ? -13.406 6.106 -0.817 1.00 85.56 90 TYR A C 1
ATOM 726 O O . TYR A 1 90 ? -12.293 5.844 -1.273 1.00 85.56 90 TYR A O 1
ATOM 734 N N . HIS A 1 91 ? -14.505 5.970 -1.563 1.00 84.06 91 HIS A N 1
ATOM 735 C CA . HIS A 1 91 ? -14.484 5.482 -2.945 1.00 84.06 91 HIS A CA 1
ATOM 736 C C . HIS A 1 91 ? -14.307 6.594 -3.996 1.00 84.06 91 HIS A C 1
ATOM 738 O O . HIS A 1 91 ? -14.255 6.318 -5.201 1.00 84.06 91 HIS A O 1
ATOM 744 N N . SER A 1 92 ? -14.193 7.851 -3.562 1.00 85.88 92 SER A N 1
ATOM 745 C CA . SER A 1 92 ? -14.025 9.010 -4.432 1.00 85.88 92 SER A CA 1
ATOM 746 C C . SER A 1 92 ? -12.673 8.979 -5.162 1.00 85.88 92 SER A C 1
ATOM 748 O O . SER A 1 92 ? -11.626 8.798 -4.532 1.00 85.88 92 SER A O 1
ATOM 750 N N . PRO A 1 93 ? -12.640 9.196 -6.492 1.00 80.81 93 PRO A N 1
ATOM 751 C CA . PRO A 1 93 ? -11.387 9.346 -7.234 1.00 80.81 93 PRO A CA 1
ATOM 752 C C . PRO A 1 93 ? -10.499 10.473 -6.691 1.00 80.81 93 PRO A C 1
ATOM 754 O O . PRO A 1 93 ? -9.279 10.332 -6.656 1.00 80.81 93 PRO A O 1
ATOM 757 N N . GLN A 1 94 ? -11.102 11.578 -6.242 1.00 83.50 94 GLN A N 1
ATOM 758 C CA . GLN A 1 94 ? -10.378 12.714 -5.671 1.00 83.50 94 GLN A CA 1
ATOM 759 C C . GLN A 1 94 ? -9.647 12.303 -4.393 1.00 83.50 94 GLN A C 1
ATOM 761 O O . GLN A 1 94 ? -8.459 12.577 -4.250 1.00 83.50 94 GLN A O 1
ATOM 766 N N . ARG A 1 95 ? -10.336 11.571 -3.512 1.00 82.81 95 ARG A N 1
ATOM 767 C CA . ARG A 1 95 ? -9.769 11.111 -2.245 1.00 82.81 95 ARG A CA 1
ATOM 768 C C . ARG A 1 95 ? -8.650 10.094 -2.448 1.00 82.81 95 ARG A C 1
ATOM 770 O O . ARG A 1 95 ? -7.614 10.196 -1.802 1.00 82.81 95 ARG A O 1
ATOM 777 N N . ARG A 1 96 ? -8.789 9.186 -3.421 1.00 82.19 96 ARG A N 1
ATOM 778 C CA . ARG A 1 96 ? -7.691 8.289 -3.824 1.00 82.19 96 ARG A CA 1
ATOM 779 C C . ARG A 1 96 ? -6.468 9.055 -4.314 1.00 82.19 96 ARG A C 1
ATOM 781 O O . ARG A 1 96 ? -5.351 8.747 -3.909 1.00 82.19 96 ARG A O 1
ATOM 788 N N . GLN A 1 97 ? -6.667 10.087 -5.133 1.00 84.06 97 GLN A N 1
ATOM 789 C CA . GLN A 1 97 ? -5.566 10.931 -5.593 1.00 84.06 97 GLN A CA 1
ATOM 790 C C . GLN A 1 97 ? -4.857 11.635 -4.423 1.00 84.06 97 GLN A C 1
ATOM 792 O O . GLN A 1 97 ? -3.631 11.584 -4.337 1.00 84.06 97 GLN A O 1
ATOM 797 N N . GLU A 1 98 ? -5.611 12.260 -3.517 1.00 86.12 98 GLU A N 1
ATOM 798 C CA . GLU A 1 98 ? -5.068 12.910 -2.315 1.00 86.12 98 GLU A CA 1
ATOM 799 C C . GLU A 1 98 ? -4.335 11.913 -1.409 1.00 86.12 98 GLU A C 1
ATOM 801 O O . GLU A 1 98 ? -3.238 12.197 -0.926 1.00 86.12 98 GLU A O 1
ATOM 806 N N . GLY A 1 99 ? -4.897 10.715 -1.243 1.00 85.25 99 GLY A N 1
ATOM 807 C CA . GLY A 1 99 ? -4.291 9.627 -0.488 1.00 85.25 99 GLY A CA 1
ATOM 808 C C . GLY A 1 99 ? -2.943 9.201 -1.067 1.00 85.25 99 GLY A C 1
ATOM 809 O O . GLY A 1 99 ? -1.981 9.055 -0.316 1.00 85.25 99 GLY A O 1
ATOM 810 N N . VAL A 1 100 ? -2.822 9.074 -2.393 1.00 85.88 100 VAL A N 1
ATOM 811 C CA . VAL A 1 100 ? -1.531 8.771 -3.032 1.00 85.88 100 VAL A CA 1
ATOM 812 C C . VAL A 1 100 ? -0.527 9.907 -2.833 1.00 85.88 100 VAL A C 1
ATOM 814 O O . VAL A 1 100 ? 0.643 9.651 -2.549 1.00 85.88 100 VAL A O 1
ATOM 817 N N . GLU A 1 101 ? -0.950 11.166 -2.963 1.00 86.31 101 GLU A N 1
ATOM 818 C CA . GLU A 1 101 ? -0.058 12.305 -2.718 1.00 86.31 101 GLU A CA 1
ATOM 819 C C . GLU A 1 101 ? 0.479 12.288 -1.279 1.00 86.31 101 GLU A C 1
ATOM 821 O O . GLU A 1 101 ? 1.687 12.434 -1.078 1.00 86.31 101 GLU A O 1
ATOM 826 N N . HIS A 1 102 ? -0.390 12.016 -0.302 1.00 85.06 102 HIS A N 1
ATOM 827 C CA . HIS A 1 102 ? -0.020 11.875 1.104 1.00 85.06 102 HIS A CA 1
ATOM 828 C C . HIS A 1 102 ? 0.918 10.682 1.341 1.00 85.06 102 HIS A C 1
ATOM 830 O O . HIS A 1 102 ? 1.932 10.814 2.020 1.00 85.06 102 HIS A O 1
ATOM 836 N N . VAL A 1 103 ? 0.631 9.525 0.738 1.00 85.31 103 VAL A N 1
ATOM 837 C CA . VAL A 1 103 ? 1.507 8.344 0.766 1.00 85.31 103 VAL A CA 1
ATOM 838 C C . VAL A 1 103 ? 2.916 8.700 0.298 1.00 85.31 103 VAL A C 1
ATOM 840 O O . VAL A 1 103 ? 3.891 8.404 0.986 1.00 85.31 103 VAL A O 1
ATOM 843 N N . LEU A 1 104 ? 3.037 9.347 -0.863 1.00 83.81 104 LEU A N 1
ATOM 844 C CA . LEU A 1 104 ? 4.334 9.713 -1.430 1.00 83.81 104 LEU A CA 1
ATOM 845 C C . LEU A 1 104 ? 5.070 10.715 -0.533 1.00 83.81 104 LEU A C 1
ATOM 847 O O . LEU A 1 104 ? 6.291 10.643 -0.401 1.00 83.81 104 LEU A O 1
ATOM 851 N N . GLU A 1 105 ? 4.344 11.619 0.127 1.00 82.94 105 GLU A N 1
ATOM 852 C CA . GLU A 1 105 ? 4.922 12.527 1.118 1.00 82.94 105 GLU A CA 1
ATOM 853 C C . GLU A 1 105 ? 5.453 11.796 2.346 1.00 82.94 105 GLU A C 1
ATOM 855 O O . GLU A 1 105 ? 6.564 12.089 2.786 1.00 82.94 105 GLU A O 1
ATOM 860 N N . GLU A 1 106 ? 4.716 10.831 2.884 1.00 78.69 106 GLU A N 1
ATOM 861 C CA . GLU A 1 106 ? 5.159 10.066 4.052 1.00 78.69 106 GLU A CA 1
ATOM 862 C C . GLU A 1 106 ? 6.351 9.161 3.719 1.00 78.69 106 GLU A C 1
ATOM 864 O O . GLU A 1 106 ? 7.319 9.093 4.480 1.00 78.69 106 GLU A O 1
ATOM 869 N N . ILE A 1 107 ? 6.356 8.559 2.526 1.00 77.25 107 ILE A N 1
ATOM 870 C CA . ILE A 1 107 ? 7.518 7.844 1.981 1.00 77.25 107 ILE A CA 1
ATOM 871 C C . ILE A 1 107 ? 8.731 8.778 1.909 1.00 77.25 107 ILE A C 1
ATOM 873 O O . ILE A 1 107 ? 9.812 8.409 2.370 1.00 77.25 107 ILE A O 1
ATOM 877 N N . SER A 1 108 ? 8.554 10.003 1.402 1.00 74.25 108 SER A N 1
ATOM 878 C CA . SER A 1 108 ? 9.642 10.979 1.258 1.00 74.25 108 SER A CA 1
ATOM 879 C C . SER A 1 108 ? 10.279 11.414 2.585 1.00 74.25 108 SER A C 1
ATOM 881 O O . SER A 1 108 ? 11.416 11.880 2.592 1.00 74.25 108 SER A O 1
ATOM 883 N N . LYS A 1 109 ? 9.569 11.252 3.709 1.00 75.06 109 LYS A N 1
ATOM 884 C CA . LYS A 1 109 ? 10.018 11.642 5.056 1.00 75.06 109 LYS A CA 1
ATOM 885 C C . LYS A 1 109 ? 10.578 10.471 5.875 1.00 75.06 109 LYS A C 1
ATOM 887 O O . LYS A 1 109 ? 11.102 10.687 6.965 1.00 75.06 109 LYS A O 1
ATOM 892 N N . SER A 1 110 ? 10.463 9.232 5.395 1.00 72.06 110 SER A N 1
ATOM 893 C CA . SER A 1 110 ? 10.743 8.041 6.203 1.00 72.06 110 SER A CA 1
ATOM 894 C C . SER A 1 110 ? 12.241 7.730 6.318 1.00 72.06 110 SER A C 1
ATOM 896 O O . SER A 1 110 ? 12.830 7.063 5.471 1.00 72.06 110 SER A O 1
ATOM 898 N N . GLU A 1 111 ? 12.873 8.145 7.419 1.00 69.81 111 GLU A N 1
ATOM 899 C CA . GLU A 1 111 ? 14.287 7.844 7.716 1.00 69.81 111 GLU A CA 1
ATOM 900 C C . GLU A 1 111 ? 14.593 6.335 7.740 1.00 69.81 111 GLU A C 1
ATOM 902 O O . GLU A 1 111 ? 15.633 5.889 7.250 1.00 69.81 111 GLU A O 1
ATOM 907 N N . ILE A 1 112 ? 13.670 5.522 8.266 1.00 70.12 112 ILE A N 1
ATOM 908 C CA . ILE A 1 112 ? 13.809 4.057 8.315 1.00 70.12 112 ILE A CA 1
ATOM 909 C C . ILE A 1 112 ? 13.821 3.469 6.904 1.00 70.12 112 ILE A C 1
ATOM 911 O O . ILE A 1 112 ? 14.586 2.540 6.628 1.00 70.12 112 ILE A O 1
ATOM 915 N N . LEU A 1 113 ? 12.987 4.005 6.011 1.00 68.19 113 LEU A N 1
ATOM 916 C CA . LEU A 1 113 ? 12.991 3.619 4.610 1.00 68.19 113 LEU A CA 1
ATOM 917 C C . LEU A 1 113 ? 14.329 3.975 3.965 1.00 68.19 113 LEU A C 1
ATOM 919 O O . LEU A 1 113 ? 14.941 3.104 3.355 1.00 68.19 113 LEU A O 1
ATOM 923 N N . PHE A 1 114 ? 14.823 5.200 4.159 1.00 70.19 114 PHE A N 1
ATOM 924 C CA . PHE A 1 114 ? 16.122 5.615 3.624 1.00 70.19 114 PHE A CA 1
ATOM 925 C C . PHE A 1 114 ? 17.259 4.694 4.087 1.00 70.19 114 PHE A C 1
ATOM 927 O O . PHE A 1 114 ? 18.110 4.314 3.281 1.00 70.19 114 PHE A O 1
ATOM 934 N N . LEU A 1 115 ? 17.252 4.268 5.355 1.00 70.62 115 LEU A N 1
ATOM 935 C CA . LEU A 1 115 ? 18.227 3.311 5.886 1.00 70.62 115 LEU A CA 1
ATOM 936 C C . LEU A 1 115 ? 18.108 1.921 5.245 1.00 70.62 115 LEU A C 1
ATOM 938 O O . LEU A 1 115 ? 19.125 1.333 4.881 1.00 70.62 115 LEU A O 1
ATOM 942 N N . LYS A 1 116 ? 16.888 1.397 5.079 1.00 69.06 116 LYS A N 1
ATOM 943 C CA . LYS A 1 116 ? 16.659 0.089 4.438 1.00 69.06 116 LYS A CA 1
ATOM 944 C C . LYS A 1 116 ? 17.025 0.096 2.960 1.00 69.06 116 LYS A C 1
ATOM 946 O O . LYS A 1 116 ? 17.673 -0.828 2.482 1.00 69.06 116 LYS A O 1
ATOM 951 N N . VAL A 1 117 ? 16.677 1.167 2.260 1.00 68.25 117 VAL A N 1
ATOM 952 C CA . VAL A 1 117 ? 17.011 1.348 0.848 1.00 68.25 117 VAL A CA 1
ATOM 953 C C . VAL A 1 117 ? 18.517 1.509 0.684 1.00 68.25 117 VAL A C 1
ATOM 955 O O . VAL A 1 117 ? 19.080 0.941 -0.240 1.00 68.25 117 VAL A O 1
ATOM 958 N N . LYS A 1 118 ? 19.206 2.194 1.603 1.00 69.88 118 LYS A N 1
ATOM 959 C CA . LYS A 1 118 ? 20.674 2.259 1.604 1.00 69.88 118 LYS A CA 1
ATOM 960 C C . LYS A 1 118 ? 21.320 0.885 1.787 1.00 69.88 118 LYS A C 1
ATOM 962 O O . LYS A 1 118 ? 22.298 0.590 1.104 1.00 69.88 118 LYS A O 1
ATOM 967 N N . ASP A 1 119 ? 20.780 0.049 2.672 1.00 70.69 119 ASP A N 1
ATOM 968 C CA . ASP A 1 119 ? 21.252 -1.327 2.881 1.00 70.69 119 ASP A CA 1
ATOM 969 C C . ASP A 1 119 ? 21.025 -2.208 1.637 1.00 70.69 119 ASP A C 1
ATOM 971 O O . ASP A 1 119 ? 21.909 -2.963 1.232 1.00 70.69 119 ASP A O 1
ATOM 975 N N . GLN A 1 120 ? 19.880 -2.054 0.963 1.00 65.62 120 GLN A N 1
ATOM 976 C CA . GLN A 1 120 ? 19.540 -2.830 -0.234 1.00 65.62 120 GLN A CA 1
ATOM 977 C C . GLN A 1 120 ? 20.199 -2.302 -1.525 1.00 65.62 120 GLN A C 1
ATOM 979 O O . GLN A 1 120 ? 20.683 -3.075 -2.350 1.00 65.62 120 GLN A O 1
ATOM 984 N N . LEU A 1 121 ? 20.269 -0.997 -1.745 1.00 64.62 121 LEU A N 1
ATOM 985 C CA . LEU A 1 121 ? 20.877 -0.428 -2.954 1.00 64.62 121 LEU A CA 1
ATOM 986 C C . LEU A 1 121 ? 22.393 -0.227 -2.808 1.00 64.62 121 LEU A C 1
ATOM 988 O O . LEU A 1 121 ? 23.078 0.025 -3.796 1.00 64.62 121 LEU A O 1
ATOM 992 N N . GLY A 1 122 ? 22.939 -0.329 -1.591 1.00 64.81 122 GLY A N 1
ATOM 993 C CA . GLY A 1 122 ? 24.363 -0.116 -1.309 1.00 64.81 122 GLY A CA 1
ATOM 994 C C . GLY A 1 122 ? 24.827 1.339 -1.462 1.00 64.81 122 GLY A C 1
ATOM 995 O O . GLY A 1 122 ? 26.027 1.611 -1.405 1.00 64.81 122 GLY A O 1
ATOM 996 N N . ARG A 1 123 ? 23.900 2.282 -1.659 1.00 63.78 123 ARG A N 1
ATOM 997 C CA . ARG A 1 123 ? 24.146 3.724 -1.806 1.00 63.78 123 ARG A CA 1
ATOM 998 C C . ARG A 1 123 ? 23.014 4.527 -1.182 1.00 63.78 123 ARG A C 1
ATOM 1000 O O . ARG A 1 123 ? 21.912 4.014 -1.021 1.00 63.78 123 ARG A O 1
ATOM 1007 N N . GLU A 1 124 ? 23.287 5.782 -0.831 1.00 59.72 124 GLU A N 1
ATOM 1008 C CA . GLU A 1 124 ? 22.224 6.678 -0.376 1.00 59.72 124 GLU A CA 1
ATOM 1009 C C . GLU A 1 124 ? 21.211 6.910 -1.503 1.00 59.72 124 GLU A C 1
ATOM 1011 O O . GLU A 1 124 ? 21.622 7.184 -2.635 1.00 59.72 124 GLU A O 1
ATOM 1016 N N . PRO A 1 125 ? 19.909 6.787 -1.200 1.00 57.28 125 PRO A N 1
ATOM 1017 C CA . PRO A 1 125 ? 18.833 7.310 -2.025 1.00 57.28 125 PRO A CA 1
ATOM 1018 C C . PRO A 1 125 ? 19.186 8.694 -2.566 1.00 57.28 125 PRO A C 1
ATOM 1020 O O . PRO A 1 125 ? 19.329 9.642 -1.794 1.00 57.28 125 PRO A O 1
ATOM 1023 N N . SER A 1 126 ? 19.343 8.830 -3.884 1.00 52.62 126 SER A N 1
ATOM 1024 C CA . SER A 1 126 ? 19.278 10.155 -4.498 1.00 52.62 126 SER A CA 1
ATOM 1025 C C . SER A 1 126 ? 17.930 10.778 -4.142 1.00 52.62 126 SER A C 1
ATOM 1027 O O . SER A 1 126 ? 16.959 10.049 -3.943 1.00 52.62 126 SER A O 1
ATOM 1029 N N . SER A 1 127 ? 17.870 12.107 -4.042 1.00 57.97 127 SER A N 1
ATOM 1030 C CA . SER A 1 127 ? 16.620 12.843 -3.851 1.00 57.97 127 SER A CA 1
ATOM 1031 C C . SER A 1 127 ? 15.625 12.431 -4.938 1.00 57.97 127 SER A C 1
ATOM 1033 O O . SER A 1 127 ? 15.719 12.929 -6.060 1.00 57.97 127 SER A O 1
ATOM 1035 N N . ILE A 1 128 ? 14.741 11.475 -4.637 1.00 60.88 128 ILE A N 1
ATOM 1036 C CA . ILE A 1 128 ? 13.686 11.074 -5.561 1.00 60.88 128 ILE A CA 1
ATOM 1037 C C . ILE A 1 128 ? 12.815 12.293 -5.772 1.00 60.88 128 ILE A C 1
ATOM 1039 O O . ILE A 1 128 ? 12.340 12.905 -4.810 1.00 60.88 128 ILE A O 1
ATOM 1043 N N . ASP A 1 129 ? 12.592 12.619 -7.036 1.00 65.94 129 ASP A N 1
ATOM 1044 C CA . ASP A 1 129 ? 11.621 13.629 -7.396 1.00 65.94 129 ASP A CA 1
ATOM 1045 C C . ASP A 1 129 ? 10.213 13.015 -7.362 1.00 65.94 129 ASP A C 1
ATOM 1047 O O . ASP A 1 129 ? 9.669 12.530 -8.359 1.00 65.94 129 ASP A O 1
ATOM 1051 N N . PHE A 1 130 ? 9.612 13.012 -6.169 1.00 70.81 130 PHE A N 1
ATOM 1052 C CA . PHE A 1 130 ? 8.229 12.574 -5.992 1.00 70.81 130 PHE A CA 1
ATOM 1053 C C . PHE A 1 130 ? 7.227 13.488 -6.720 1.00 70.81 130 PHE A C 1
ATOM 1055 O O . PHE A 1 130 ? 6.080 13.074 -6.915 1.00 70.81 130 PHE A O 1
ATOM 1062 N N . ASP A 1 131 ? 7.622 14.687 -7.172 1.00 69.94 131 ASP A N 1
ATOM 1063 C CA . ASP A 1 131 ? 6.727 15.595 -7.894 1.00 69.94 131 ASP A CA 1
ATOM 1064 C C . ASP A 1 131 ? 6.376 15.060 -9.286 1.00 69.94 131 ASP A C 1
ATOM 1066 O O . ASP A 1 131 ? 5.262 15.295 -9.766 1.00 69.94 131 ASP A O 1
ATOM 1070 N N . ILE A 1 132 ? 7.257 14.260 -9.901 1.00 68.94 132 ILE A N 1
ATOM 1071 C CA . ILE A 1 132 ? 6.950 13.538 -11.145 1.00 68.94 132 ILE A CA 1
ATOM 1072 C C . ILE A 1 132 ? 5.772 12.586 -10.915 1.00 68.94 132 ILE A C 1
ATOM 1074 O O . ILE A 1 132 ? 4.795 12.608 -11.668 1.00 68.94 132 ILE A O 1
ATOM 1078 N N . PHE A 1 133 ? 5.814 11.803 -9.835 1.00 67.31 133 PHE A N 1
ATOM 1079 C CA . PHE A 1 133 ? 4.737 10.879 -9.486 1.00 67.31 133 PHE A CA 1
ATOM 1080 C C . PHE A 1 133 ? 3.447 11.638 -9.186 1.00 67.31 133 PHE A C 1
ATOM 1082 O O . PHE A 1 133 ? 2.437 11.397 -9.847 1.00 67.31 133 PHE A O 1
ATOM 1089 N N . LYS A 1 134 ? 3.483 12.624 -8.283 1.00 73.19 134 LYS A N 1
ATOM 1090 C CA . LYS A 1 134 ? 2.308 13.453 -7.956 1.00 73.19 134 LYS A CA 1
ATOM 1091 C C . LYS A 1 134 ? 1.698 14.090 -9.208 1.00 73.19 134 LYS A C 1
ATOM 1093 O O . LYS A 1 134 ? 0.481 14.085 -9.383 1.00 73.19 134 LYS A O 1
ATOM 1098 N N . GLY A 1 135 ? 2.532 14.589 -10.120 1.00 72.88 135 GLY A N 1
ATOM 1099 C CA . GLY A 1 135 ? 2.103 15.165 -11.393 1.00 72.88 135 GLY A CA 1
ATOM 1100 C C . GLY A 1 135 ? 1.365 14.172 -12.296 1.00 72.88 135 GLY A C 1
ATOM 1101 O O . GLY A 1 135 ? 0.369 14.541 -12.921 1.00 72.88 135 GLY A O 1
ATOM 1102 N N . LEU A 1 136 ? 1.810 12.916 -12.350 1.00 69.19 136 LEU A N 1
ATOM 1103 C CA . LEU A 1 136 ? 1.160 11.859 -13.130 1.00 69.19 136 LEU A CA 1
ATOM 1104 C C . LEU A 1 136 ? -0.188 11.444 -12.526 1.00 69.19 136 LEU A C 1
ATOM 1106 O O . LEU A 1 136 ? -1.177 11.363 -13.260 1.00 69.19 136 LEU A O 1
ATOM 1110 N N . PHE A 1 137 ? -0.265 11.281 -11.201 1.00 70.25 137 PHE A N 1
ATOM 1111 C CA . PHE A 1 137 ? -1.527 10.992 -10.509 1.00 70.25 137 PHE A CA 1
ATOM 1112 C C . PHE A 1 137 ? -2.539 12.136 -10.688 1.00 70.25 137 PHE A C 1
ATOM 1114 O O . PHE A 1 137 ? -3.683 11.882 -11.070 1.00 70.25 137 PHE A O 1
ATOM 1121 N N . ARG A 1 138 ? -2.109 13.400 -10.560 1.00 76.44 138 ARG A N 1
ATOM 1122 C CA . ARG A 1 138 ? -2.949 14.587 -10.823 1.00 76.44 138 ARG A CA 1
ATOM 1123 C C . ARG A 1 138 ? -3.530 14.611 -12.232 1.00 76.44 138 ARG A C 1
ATOM 1125 O O . ARG A 1 138 ? -4.710 14.894 -12.413 1.00 76.44 138 ARG A O 1
ATOM 1132 N N . ARG A 1 139 ? -2.720 14.290 -13.248 1.00 74.69 139 ARG A N 1
ATOM 1133 C CA . ARG A 1 139 ? -3.177 14.233 -14.651 1.00 74.69 139 ARG A CA 1
ATOM 1134 C C . ARG A 1 139 ? -4.182 13.110 -14.901 1.00 74.69 139 ARG A C 1
ATOM 1136 O O . ARG A 1 139 ? -4.987 13.225 -15.820 1.00 74.69 139 ARG A O 1
ATOM 1143 N N . SER A 1 140 ? -4.132 12.045 -14.105 1.00 69.69 140 SER A N 1
ATOM 1144 C CA . SER A 1 140 ? -5.040 10.900 -14.211 1.00 69.69 140 SER A CA 1
ATOM 1145 C C . SER A 1 140 ? -6.420 11.141 -13.577 1.00 69.69 140 SER A C 1
ATOM 1147 O O . SER A 1 140 ? -7.343 10.361 -13.807 1.00 69.69 140 SER A O 1
ATOM 1149 N N . GLY A 1 141 ? -6.586 12.222 -12.799 1.00 68.38 141 GLY A N 1
ATOM 1150 C CA . GLY A 1 141 ? -7.855 12.569 -12.148 1.00 68.38 141 GLY A CA 1
ATOM 1151 C C . GLY A 1 141 ? -8.366 11.493 -11.184 1.00 68.38 141 GLY A C 1
ATOM 1152 O O . GLY A 1 141 ? -9.573 11.275 -11.102 1.00 68.38 141 GLY A O 1
ATOM 1153 N N . GLY A 1 142 ? -7.454 10.767 -10.528 1.00 67.56 142 GLY A N 1
ATOM 1154 C CA . GLY A 1 142 ? -7.790 9.675 -9.609 1.00 67.56 142 GLY A CA 1
ATOM 1155 C C . GLY A 1 142 ? -8.192 8.356 -10.280 1.00 67.56 142 GLY A C 1
ATOM 1156 O O . GLY A 1 142 ? -8.600 7.422 -9.594 1.00 67.56 142 GLY A O 1
ATOM 1157 N N . ASN A 1 143 ? -8.094 8.249 -11.611 1.00 74.06 143 ASN A N 1
ATOM 1158 C CA . ASN A 1 143 ? -8.263 6.986 -12.324 1.00 74.06 143 ASN A CA 1
ATOM 1159 C C . ASN A 1 143 ? -6.942 6.555 -12.961 1.00 74.06 143 ASN A C 1
ATOM 1161 O O . ASN A 1 143 ? -6.523 7.098 -13.981 1.00 74.06 143 ASN A O 1
ATOM 1165 N N . LEU A 1 144 ? -6.319 5.527 -12.393 1.00 76.94 144 LEU A N 1
ATOM 1166 C CA . LEU A 1 144 ? -5.027 5.033 -12.864 1.00 76.94 144 LEU A CA 1
ATOM 1167 C C . LEU A 1 144 ? -5.116 4.051 -14.013 1.00 76.94 144 LEU A C 1
ATOM 1169 O O . LEU A 1 144 ? -4.096 3.785 -14.641 1.00 76.94 144 LEU A O 1
ATOM 1173 N N . PHE A 1 145 ? -6.303 3.535 -14.331 1.00 78.62 145 PHE A N 1
ATOM 1174 C CA . PHE A 1 145 ? -6.449 2.559 -15.404 1.00 78.62 145 PHE A CA 1
ATOM 1175 C C . PHE A 1 145 ? -5.899 3.077 -16.749 1.00 78.62 145 PHE A C 1
ATOM 1177 O O . PHE A 1 145 ? -5.071 2.384 -17.342 1.00 78.62 145 PHE A O 1
ATOM 1184 N N . PRO A 1 146 ? -6.221 4.307 -17.206 1.00 78.56 146 PRO A N 1
ATOM 1185 C CA . PRO A 1 146 ? -5.632 4.866 -18.422 1.00 78.56 146 PRO A CA 1
ATOM 1186 C C . PRO A 1 146 ? -4.114 5.062 -18.332 1.00 78.56 146 PRO A C 1
ATOM 1188 O O . PRO A 1 146 ? -3.422 4.947 -19.342 1.00 78.56 146 PRO A O 1
ATOM 1191 N N . LEU A 1 147 ? -3.582 5.359 -17.139 1.00 77.75 147 LEU A N 1
ATOM 1192 C CA . LEU A 1 147 ? -2.145 5.539 -16.932 1.00 77.75 147 LEU A CA 1
ATOM 1193 C C . LEU A 1 147 ? -1.408 4.198 -17.003 1.00 77.75 147 LEU A C 1
ATOM 1195 O O . LEU A 1 147 ? -0.423 4.086 -17.725 1.00 77.75 147 LEU A O 1
ATOM 1199 N N . VAL A 1 148 ? -1.915 3.171 -16.320 1.00 83.31 148 VAL A N 1
ATOM 1200 C CA . VAL A 1 148 ? -1.399 1.795 -16.378 1.00 83.31 148 VAL A CA 1
ATOM 1201 C C . VAL A 1 148 ? -1.472 1.263 -17.807 1.00 83.31 148 VAL A C 1
ATOM 1203 O O . VAL A 1 148 ? -0.490 0.727 -18.321 1.00 83.31 148 VAL A O 1
ATOM 1206 N N . GLU A 1 149 ? -2.602 1.464 -18.485 1.00 81.19 149 GLU A N 1
ATOM 1207 C CA . GLU A 1 149 ? -2.775 1.071 -19.879 1.00 81.19 149 GLU A CA 1
ATOM 1208 C C . GLU A 1 149 ? -1.768 1.782 -20.793 1.00 81.19 149 GLU A C 1
ATOM 1210 O O . GLU A 1 149 ? -1.137 1.130 -21.629 1.00 81.19 149 GLU A O 1
ATOM 1215 N N . LYS A 1 150 ? -1.561 3.095 -20.616 1.00 78.31 150 LYS A N 1
ATOM 1216 C CA . LYS A 1 150 ? -0.546 3.850 -21.363 1.00 78.31 150 LYS A CA 1
ATOM 1217 C C . LYS A 1 150 ? 0.856 3.295 -21.102 1.00 78.31 150 LYS A C 1
ATOM 1219 O O . LYS A 1 150 ? 1.575 3.038 -22.060 1.00 78.31 150 LYS A O 1
ATOM 1224 N N . THR A 1 151 ? 1.224 3.066 -19.843 1.00 79.12 151 THR A N 1
ATOM 1225 C CA . THR A 1 151 ? 2.540 2.536 -19.450 1.00 79.12 151 THR A CA 1
ATOM 1226 C C . THR A 1 151 ? 2.825 1.173 -20.082 1.00 79.12 151 THR A C 1
ATOM 1228 O O . THR A 1 151 ? 3.949 0.901 -20.505 1.00 79.12 151 THR A O 1
ATOM 1231 N N . LEU A 1 1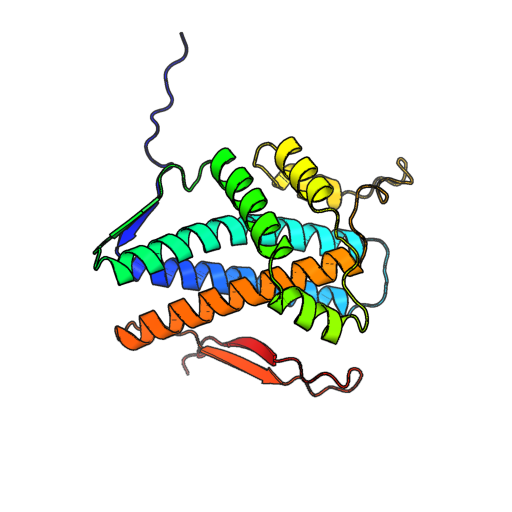52 ? 1.815 0.304 -20.167 1.00 81.12 152 LEU A N 1
ATOM 1232 C CA . LEU A 1 152 ? 1.962 -1.031 -20.749 1.00 81.12 152 LEU A CA 1
ATOM 1233 C C . LEU A 1 152 ? 1.968 -1.019 -22.284 1.00 81.12 152 LEU A C 1
ATOM 1235 O O . LEU A 1 152 ? 2.559 -1.910 -22.902 1.00 81.12 152 LEU A O 1
ATOM 1239 N N . ARG A 1 153 ? 1.350 -0.020 -22.924 1.00 77.06 153 ARG A N 1
ATOM 1240 C CA . ARG A 1 153 ? 1.364 0.120 -24.383 1.00 77.06 153 ARG A CA 1
ATOM 1241 C C . ARG A 1 153 ? 2.760 0.525 -24.853 1.00 77.06 153 ARG A C 1
ATOM 1243 O O . ARG A 1 153 ? 3.251 1.613 -24.580 1.00 77.06 153 ARG A O 1
ATOM 1250 N N . TYR A 1 154 ? 3.412 -0.363 -25.600 1.00 64.19 154 TYR A N 1
ATOM 1251 C CA . TYR A 1 154 ? 4.639 -0.019 -26.305 1.00 64.19 154 TYR A CA 1
ATOM 1252 C C . TYR A 1 154 ? 4.316 0.639 -27.640 1.00 64.19 154 TYR A C 1
ATOM 1254 O O . TYR A 1 154 ? 3.838 -0.037 -28.549 1.00 64.19 154 TYR A O 1
ATOM 1262 N N . ASP A 1 155 ? 4.604 1.930 -27.773 1.00 63.69 155 ASP A N 1
ATOM 1263 C CA . ASP A 1 155 ? 4.573 2.587 -29.075 1.00 63.69 155 ASP A CA 1
ATOM 1264 C C . ASP A 1 155 ? 5.987 2.657 -29.664 1.00 63.69 155 ASP A C 1
ATOM 1266 O O . ASP A 1 155 ? 6.818 3.461 -29.247 1.00 63.69 155 ASP A O 1
ATOM 1270 N N . TRP A 1 156 ? 6.256 1.797 -30.650 1.00 56.72 156 TRP A N 1
ATOM 1271 C CA . TRP A 1 156 ? 7.528 1.768 -31.382 1.00 56.72 156 TRP A CA 1
ATOM 1272 C C . TRP A 1 156 ? 7.796 3.071 -32.154 1.00 56.72 156 TRP A C 1
ATOM 1274 O O . TRP A 1 156 ? 8.950 3.399 -32.422 1.00 56.72 156 TRP A O 1
ATOM 1284 N N . ASN A 1 157 ? 6.749 3.827 -32.510 1.00 56.50 157 ASN A N 1
ATOM 1285 C CA . ASN A 1 157 ? 6.883 5.070 -33.273 1.00 56.50 157 ASN A CA 1
ATOM 1286 C C . ASN A 1 157 ? 7.272 6.264 -32.390 1.00 56.50 157 ASN A C 1
ATOM 1288 O O . ASN A 1 157 ? 7.927 7.189 -32.867 1.00 56.50 157 ASN A O 1
ATOM 1292 N N . ASN A 1 158 ? 6.920 6.232 -31.103 1.00 53.91 158 ASN A N 1
ATOM 1293 C CA . ASN A 1 158 ? 7.259 7.265 -30.124 1.00 53.91 158 ASN A CA 1
ATOM 1294 C C . ASN A 1 158 ? 8.525 6.873 -29.367 1.00 53.91 158 ASN A C 1
ATOM 1296 O O . ASN A 1 158 ? 8.493 6.703 -28.151 1.00 53.91 158 ASN A O 1
ATOM 1300 N N . GLY A 1 159 ? 9.624 6.696 -30.106 1.00 45.44 159 GLY A N 1
ATOM 1301 C CA . GLY A 1 159 ? 10.884 6.081 -29.674 1.00 45.44 159 GLY A CA 1
ATOM 1302 C C . GLY A 1 159 ? 11.648 6.724 -28.506 1.00 45.44 159 GLY A C 1
ATOM 1303 O O . GLY A 1 159 ? 12.866 6.638 -28.514 1.00 45.44 159 GLY A O 1
ATOM 1304 N N . ASN A 1 160 ? 10.984 7.366 -27.540 1.00 47.47 160 ASN A N 1
ATOM 1305 C CA . ASN A 1 160 ? 11.544 7.920 -26.309 1.00 47.47 160 ASN A CA 1
ATOM 1306 C C . ASN A 1 160 ? 10.514 8.130 -25.166 1.00 47.47 160 ASN A C 1
ATOM 1308 O O . ASN A 1 160 ? 10.805 8.894 -24.254 1.00 47.47 160 ASN A O 1
ATOM 1312 N N . ASP A 1 161 ? 9.359 7.444 -25.115 1.00 54.25 161 ASP A N 1
ATOM 1313 C CA . ASP A 1 161 ? 8.401 7.559 -23.972 1.00 54.25 161 ASP A CA 1
ATOM 1314 C C . ASP A 1 161 ? 8.935 6.922 -22.654 1.00 54.25 161 ASP A C 1
ATOM 1316 O O . ASP A 1 161 ? 8.195 6.594 -21.731 1.00 54.25 161 ASP A O 1
ATOM 1320 N N . GLU A 1 162 ? 10.251 6.700 -22.575 1.00 55.34 162 GLU A N 1
ATOM 1321 C CA . GLU A 1 162 ? 10.979 6.205 -21.411 1.00 55.34 162 GLU A CA 1
ATOM 1322 C C . GLU A 1 162 ? 11.495 7.319 -20.492 1.00 55.34 162 GLU A C 1
ATOM 1324 O O . GLU A 1 162 ? 11.815 7.020 -19.344 1.00 55.34 162 GLU A O 1
ATOM 1329 N N . SER A 1 163 ? 11.568 8.572 -20.965 1.00 55.41 163 SER A N 1
ATOM 1330 C CA . SER A 1 163 ? 12.055 9.715 -20.172 1.00 55.41 163 SER A CA 1
ATOM 1331 C C . SER A 1 163 ? 11.104 10.143 -19.056 1.00 55.41 163 SER A C 1
ATOM 1333 O O . SER A 1 163 ? 11.545 10.756 -18.091 1.00 55.41 163 SER A O 1
ATOM 1335 N N . ASP A 1 164 ? 9.818 9.818 -19.192 1.00 64.50 164 ASP A N 1
ATOM 1336 C CA . ASP A 1 164 ? 8.780 10.126 -18.203 1.00 64.50 164 ASP A CA 1
ATOM 1337 C C . ASP A 1 164 ? 8.619 8.996 -17.167 1.00 64.50 164 ASP A C 1
ATOM 1339 O O . ASP A 1 164 ? 7.810 9.109 -16.244 1.00 64.50 164 ASP A O 1
ATOM 1343 N N . MET A 1 165 ? 9.368 7.894 -17.317 1.00 74.00 165 MET A N 1
ATOM 1344 C CA . MET A 1 165 ? 9.345 6.780 -16.377 1.00 74.00 165 MET A CA 1
ATOM 1345 C C . MET A 1 165 ? 10.450 6.905 -15.327 1.00 74.00 165 MET A C 1
ATOM 1347 O O . MET A 1 165 ? 11.577 7.268 -15.669 1.00 74.00 165 MET A O 1
ATOM 1351 N N . PRO A 1 166 ? 10.171 6.501 -14.080 1.00 77.56 166 PRO A N 1
ATOM 1352 C CA . PRO A 1 166 ? 11.189 6.439 -13.045 1.00 77.56 166 PRO A CA 1
ATOM 1353 C C . PRO A 1 166 ? 12.324 5.482 -13.418 1.00 77.56 166 PRO A C 1
ATOM 1355 O O . PRO A 1 166 ? 12.132 4.480 -14.121 1.00 77.56 166 PRO A O 1
ATOM 1358 N N . SER A 1 167 ? 13.510 5.781 -12.904 1.00 79.88 167 SER A N 1
ATOM 1359 C CA . SER A 1 167 ? 14.653 4.876 -12.927 1.00 79.88 167 SER A CA 1
ATOM 1360 C C . SER A 1 167 ? 14.373 3.604 -12.117 1.00 79.88 167 SER A C 1
ATOM 1362 O O . SER A 1 167 ? 13.510 3.573 -11.241 1.00 79.88 167 SER A O 1
ATOM 1364 N N . GLU A 1 168 ? 15.125 2.536 -12.387 1.00 82.81 168 GLU A N 1
ATOM 1365 C CA . GLU A 1 168 ? 14.976 1.266 -11.659 1.00 82.81 168 GLU A CA 1
ATOM 1366 C C . GLU A 1 168 ? 15.197 1.438 -10.146 1.00 82.81 168 GLU A C 1
ATOM 1368 O O . GLU A 1 168 ? 14.474 0.842 -9.355 1.00 82.81 168 GLU A O 1
ATOM 1373 N N . ASP A 1 169 ? 16.120 2.315 -9.738 1.00 78.75 169 ASP A N 1
ATOM 1374 C CA . ASP A 1 169 ? 16.369 2.606 -8.321 1.00 78.75 169 ASP A CA 1
ATOM 1375 C C . ASP A 1 169 ? 15.176 3.295 -7.645 1.00 78.75 169 ASP A C 1
ATOM 1377 O O . ASP A 1 169 ? 14.866 3.018 -6.486 1.00 78.75 169 ASP A O 1
ATOM 1381 N N . GLU A 1 170 ? 14.498 4.196 -8.362 1.00 78.69 170 GLU A N 1
ATOM 1382 C CA . GLU A 1 170 ? 13.292 4.866 -7.868 1.00 78.69 170 GLU A CA 1
ATOM 1383 C C . GLU A 1 170 ? 12.129 3.880 -7.741 1.00 78.69 170 GLU A C 1
ATOM 1385 O O . GLU A 1 170 ? 11.392 3.919 -6.753 1.00 78.69 170 GLU A O 1
ATOM 1390 N N . LEU A 1 171 ? 11.998 2.952 -8.697 1.00 85.31 171 LEU A N 1
ATOM 1391 C CA . LEU A 1 171 ? 11.022 1.864 -8.618 1.00 85.31 171 LEU A CA 1
ATOM 1392 C C . LEU A 1 171 ? 11.305 0.935 -7.436 1.00 85.31 171 LEU A C 1
ATOM 1394 O O . LEU A 1 171 ? 10.372 0.574 -6.721 1.00 85.31 171 LEU A O 1
ATOM 1398 N N . ASP A 1 172 ? 12.567 0.571 -7.211 1.00 84.12 172 ASP A N 1
ATOM 1399 C CA . ASP A 1 172 ? 12.965 -0.276 -6.086 1.00 84.12 172 ASP A CA 1
ATOM 1400 C C . ASP A 1 172 ? 12.716 0.404 -4.742 1.00 84.12 172 ASP A C 1
ATOM 1402 O O . ASP A 1 172 ? 12.186 -0.218 -3.822 1.00 84.12 172 ASP A O 1
ATOM 1406 N N . MET A 1 173 ? 13.009 1.698 -4.625 1.00 79.06 173 MET A N 1
ATOM 1407 C CA . MET A 1 173 ? 12.730 2.447 -3.402 1.00 79.06 173 MET A CA 1
ATOM 1408 C C . MET A 1 173 ? 11.234 2.513 -3.088 1.00 79.06 173 MET A C 1
ATOM 1410 O O . MET A 1 173 ? 10.836 2.251 -1.950 1.00 79.06 173 MET A O 1
ATOM 1414 N N . LEU A 1 174 ? 10.406 2.835 -4.086 1.00 84.25 174 LEU A N 1
ATOM 1415 C CA . LEU A 1 174 ? 8.951 2.843 -3.935 1.00 84.25 174 LEU A CA 1
ATOM 1416 C C . LEU A 1 174 ? 8.424 1.463 -3.567 1.00 84.25 174 LEU A C 1
ATOM 1418 O O . LEU A 1 174 ? 7.609 1.343 -2.658 1.00 84.25 174 LEU A O 1
ATOM 1422 N N . PHE A 1 175 ? 8.926 0.423 -4.227 1.00 88.31 175 PHE A N 1
ATOM 1423 C CA . PHE A 1 175 ? 8.582 -0.953 -3.912 1.00 88.31 175 PHE A CA 1
ATOM 1424 C C . PHE A 1 175 ? 8.890 -1.298 -2.448 1.00 88.31 175 PHE A C 1
ATOM 1426 O O . PHE A 1 175 ? 8.009 -1.793 -1.747 1.00 88.31 175 PHE A O 1
ATOM 1433 N N . ILE A 1 176 ? 10.096 -0.988 -1.960 1.00 83.62 176 ILE A N 1
ATOM 1434 C CA . ILE A 1 176 ? 10.487 -1.238 -0.564 1.00 83.62 176 ILE A CA 1
ATOM 1435 C C . ILE A 1 176 ? 9.561 -0.477 0.389 1.00 83.62 176 ILE A C 1
ATOM 1437 O O . ILE A 1 176 ? 9.113 -1.026 1.394 1.00 83.62 176 ILE A O 1
ATOM 1441 N N . ALA A 1 177 ? 9.244 0.779 0.078 1.00 84.06 177 ALA A N 1
ATOM 1442 C CA . ALA A 1 177 ? 8.364 1.603 0.895 1.00 84.06 177 ALA A CA 1
ATOM 1443 C C . ALA A 1 177 ? 6.952 1.029 1.001 1.00 84.06 177 ALA A C 1
ATOM 1445 O O . ALA A 1 177 ? 6.409 0.910 2.103 1.00 84.06 177 ALA A O 1
ATOM 1446 N N . ILE A 1 178 ? 6.386 0.641 -0.139 1.00 89.50 178 ILE A N 1
ATOM 1447 C CA . ILE A 1 178 ? 5.076 0.002 -0.219 1.00 89.50 178 ILE A CA 1
ATOM 1448 C C . ILE A 1 178 ? 5.092 -1.294 0.582 1.00 89.50 178 ILE A C 1
ATOM 1450 O O . ILE A 1 178 ? 4.249 -1.509 1.448 1.00 89.50 178 ILE A O 1
ATOM 1454 N N . GLU A 1 179 ? 6.098 -2.133 0.351 1.00 88.38 179 GLU A N 1
ATOM 1455 C CA . GLU A 1 179 ? 6.230 -3.415 1.023 1.00 88.38 179 GLU A CA 1
ATOM 1456 C C . GLU A 1 179 ? 6.275 -3.273 2.548 1.00 88.38 179 GLU A C 1
ATOM 1458 O O . GLU A 1 179 ? 5.628 -4.043 3.259 1.00 88.38 179 GLU A O 1
ATOM 1463 N N . LEU A 1 180 ? 7.003 -2.287 3.068 1.00 84.50 180 LEU A N 1
ATOM 1464 C CA . LEU A 1 180 ? 7.075 -2.042 4.506 1.00 84.50 180 LEU A CA 1
ATOM 1465 C C . LEU A 1 180 ? 5.730 -1.637 5.106 1.00 84.50 180 LEU A C 1
ATOM 1467 O O . LEU A 1 180 ? 5.363 -2.175 6.150 1.00 84.50 180 LEU A O 1
ATOM 1471 N N . ASN A 1 181 ? 5.006 -0.728 4.452 1.00 87.69 181 ASN A N 1
ATOM 1472 C CA . ASN A 1 181 ? 3.704 -0.266 4.930 1.00 87.69 181 ASN A CA 1
ATOM 1473 C C . ASN A 1 181 ? 2.660 -1.385 4.874 1.00 87.69 181 ASN A C 1
ATOM 1475 O O . ASN A 1 181 ? 1.988 -1.646 5.868 1.00 87.69 181 ASN A O 1
ATOM 1479 N N . VAL A 1 182 ? 2.588 -2.110 3.755 1.00 90.69 182 VAL A N 1
ATOM 1480 C CA . VAL A 1 182 ? 1.650 -3.229 3.574 1.00 90.69 182 VAL A CA 1
ATOM 1481 C C . VAL A 1 182 ? 1.888 -4.327 4.609 1.00 90.69 182 VAL A C 1
ATOM 1483 O O . VAL A 1 182 ? 0.943 -4.861 5.185 1.00 90.69 182 VAL A O 1
ATOM 1486 N N . ARG A 1 183 ? 3.153 -4.654 4.893 1.00 85.25 183 ARG A N 1
ATOM 1487 C CA . ARG A 1 183 ? 3.495 -5.642 5.926 1.00 85.25 183 ARG A CA 1
ATOM 1488 C C . ARG A 1 183 ? 3.128 -5.160 7.325 1.00 85.25 183 ARG A C 1
ATOM 1490 O O . ARG A 1 183 ? 2.610 -5.955 8.101 1.00 85.25 183 ARG A O 1
ATOM 1497 N N . GLY A 1 184 ? 3.381 -3.887 7.629 1.00 85.62 184 GLY A N 1
ATOM 1498 C CA . GLY A 1 184 ? 2.993 -3.283 8.902 1.00 85.62 184 GLY A CA 1
ATOM 1499 C C . GLY A 1 184 ? 1.483 -3.351 9.127 1.00 85.62 184 GLY A C 1
ATOM 1500 O O . GLY A 1 184 ? 1.049 -3.817 10.177 1.00 85.62 184 GLY A O 1
ATOM 1501 N N . ALA A 1 185 ? 0.693 -2.988 8.114 1.00 89.81 185 ALA A N 1
ATOM 1502 C CA . ALA A 1 185 ? -0.764 -3.075 8.162 1.00 89.81 185 ALA A CA 1
ATOM 1503 C C . ALA A 1 185 ? -1.257 -4.523 8.336 1.00 89.81 185 ALA A C 1
ATOM 1505 O O . ALA A 1 185 ? -2.114 -4.784 9.179 1.00 89.81 185 ALA A O 1
ATOM 1506 N N . ALA A 1 186 ? -0.671 -5.480 7.605 1.00 87.69 186 ALA A N 1
ATOM 1507 C CA . ALA A 1 186 ? -1.021 -6.895 7.728 1.00 87.69 186 ALA A CA 1
ATOM 1508 C C . ALA A 1 186 ? -0.743 -7.445 9.138 1.00 87.69 186 ALA A C 1
ATOM 1510 O O . ALA A 1 186 ? -1.587 -8.137 9.706 1.00 87.69 186 ALA A O 1
ATOM 1511 N N . GLU A 1 187 ? 0.431 -7.144 9.704 1.00 85.62 187 GLU A N 1
ATOM 1512 C CA . GLU A 1 187 ? 0.826 -7.583 11.048 1.00 85.62 187 GLU A CA 1
ATOM 1513 C C . GLU A 1 187 ? -0.067 -6.948 12.122 1.00 85.62 187 GLU A C 1
ATOM 1515 O O . GLU A 1 187 ? -0.553 -7.647 13.010 1.00 85.62 187 GLU A O 1
ATOM 1520 N N . PHE A 1 188 ? -0.364 -5.654 11.990 1.00 88.12 188 PHE A N 1
ATOM 1521 C CA . PHE A 1 188 ? -1.267 -4.939 12.888 1.00 88.12 188 PHE A CA 1
ATOM 1522 C C . PHE A 1 188 ? -2.689 -5.528 12.881 1.00 88.12 188 PHE A C 1
ATOM 1524 O O . PHE A 1 188 ? -3.210 -5.888 13.939 1.00 88.12 188 PHE A O 1
ATOM 1531 N N . SER A 1 189 ? -3.287 -5.715 11.698 1.00 87.62 189 SER A N 1
ATOM 1532 C CA . SER A 1 189 ? -4.587 -6.386 11.535 1.00 87.62 189 SER A CA 1
ATOM 1533 C C . SER A 1 189 ? -4.603 -7.791 12.129 1.00 87.62 189 SER A C 1
ATOM 1535 O O . SER A 1 189 ? -5.584 -8.198 12.752 1.00 87.62 189 SER A O 1
ATOM 1537 N N . TYR A 1 190 ? -3.538 -8.559 11.897 1.00 84.12 190 TYR A N 1
ATOM 1538 C CA . TYR A 1 190 ? -3.449 -9.937 12.356 1.00 84.12 190 TYR A CA 1
ATOM 1539 C C . TYR A 1 190 ? -3.395 -10.019 13.885 1.00 84.12 190 TYR A C 1
ATOM 1541 O O . TYR A 1 190 ? -4.129 -10.809 14.483 1.00 84.12 190 TYR A O 1
ATOM 1549 N N . GLU A 1 191 ? -2.580 -9.184 14.534 1.00 85.31 191 GLU A N 1
ATOM 1550 C CA . GLU A 1 191 ? -2.519 -9.150 15.998 1.00 85.31 191 GLU A CA 1
ATOM 1551 C C . GLU A 1 191 ? -3.829 -8.635 16.614 1.00 85.31 191 GLU A C 1
ATOM 1553 O O . GLU A 1 191 ? -4.257 -9.176 17.635 1.00 85.31 191 GLU A O 1
ATOM 1558 N N . TRP A 1 192 ? -4.526 -7.683 15.974 1.00 87.62 192 TRP A N 1
ATOM 1559 C CA . TRP A 1 192 ? -5.884 -7.293 16.381 1.00 87.62 192 TRP A CA 1
ATOM 1560 C C . TRP A 1 192 ? -6.849 -8.479 16.355 1.00 87.62 192 TRP A C 1
ATOM 1562 O O . TRP A 1 192 ? -7.523 -8.763 17.347 1.00 87.62 192 TRP A O 1
ATOM 1572 N N . ALA A 1 193 ? -6.908 -9.188 15.227 1.00 84.62 193 ALA A N 1
ATOM 1573 C CA . ALA A 1 193 ? -7.819 -10.309 15.049 1.00 84.62 193 ALA A CA 1
ATOM 1574 C C . ALA A 1 193 ? -7.534 -11.432 16.052 1.00 84.62 193 ALA A C 1
ATOM 1576 O O . ALA A 1 193 ? -8.451 -11.969 16.671 1.00 84.62 193 ALA A O 1
ATOM 1577 N N . ARG A 1 194 ? -6.252 -11.725 16.285 1.00 82.69 194 ARG A N 1
ATOM 1578 C CA . ARG A 1 194 ? -5.811 -12.692 17.289 1.00 82.69 194 ARG A CA 1
ATOM 1579 C C . ARG A 1 194 ? -6.205 -12.281 18.709 1.00 82.69 194 ARG A C 1
ATOM 1581 O O . ARG A 1 194 ? -6.631 -13.138 19.479 1.00 82.69 194 ARG A O 1
ATOM 1588 N N . ALA A 1 195 ? -6.047 -11.007 19.067 1.00 87.25 195 ALA A N 1
ATOM 1589 C CA . ALA A 1 195 ? -6.402 -10.498 20.392 1.00 87.25 195 ALA A CA 1
ATOM 1590 C C . ALA A 1 195 ? -7.915 -10.551 20.661 1.00 87.25 195 ALA A C 1
ATOM 1592 O O . ALA A 1 195 ? -8.319 -10.731 21.807 1.00 87.25 195 ALA A O 1
ATOM 1593 N N . ASN A 1 196 ? -8.728 -10.437 19.609 1.00 85.50 196 ASN A N 1
ATOM 1594 C CA . ASN A 1 196 ? -10.189 -10.508 19.674 1.00 85.50 196 ASN A CA 1
ATOM 1595 C C . ASN A 1 196 ? -10.746 -11.906 19.348 1.00 85.50 196 ASN A C 1
ATOM 1597 O O . ASN A 1 196 ? -11.947 -12.050 19.142 1.00 85.50 196 ASN A O 1
ATOM 1601 N N . GLU A 1 197 ? -9.888 -12.934 19.300 1.00 84.44 197 GLU A N 1
ATOM 1602 C CA . GLU A 1 197 ? -10.266 -14.329 19.018 1.00 84.44 197 GLU A CA 1
ATOM 1603 C C . GLU A 1 197 ? -11.062 -14.504 17.709 1.00 84.44 197 GLU A C 1
ATOM 1605 O O . GLU A 1 197 ? -11.871 -15.423 17.569 1.00 84.44 197 GLU A O 1
ATOM 1610 N N . LEU A 1 198 ? -10.818 -13.633 16.725 1.00 79.12 198 LEU A N 1
ATOM 1611 C CA . LEU A 1 198 ? -11.425 -13.742 15.405 1.00 79.12 198 LEU A CA 1
ATOM 1612 C C . LEU A 1 198 ? -10.805 -14.927 14.656 1.00 79.12 198 LEU A C 1
ATOM 1614 O O . LEU A 1 198 ? -9.583 -15.106 14.6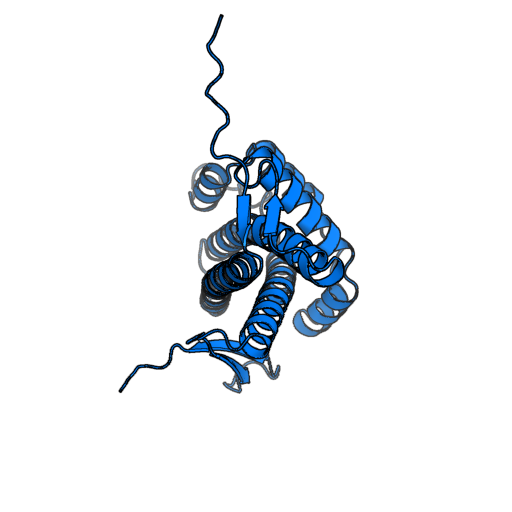25 1.00 79.12 198 LEU A O 1
ATOM 1618 N N . GLU A 1 199 ? -11.653 -15.738 14.027 1.00 69.25 199 GLU A N 1
ATOM 1619 C CA . GLU A 1 199 ? -11.210 -16.875 13.226 1.00 69.25 199 GLU A CA 1
ATOM 1620 C C . GLU A 1 199 ? -10.608 -16.373 11.908 1.00 69.25 199 GLU A C 1
ATOM 1622 O O . GLU A 1 199 ? -11.315 -15.978 10.982 1.00 69.25 199 GLU A O 1
ATOM 1627 N N . VAL A 1 200 ? -9.277 -16.362 11.838 1.00 65.56 200 VAL A N 1
ATOM 1628 C CA . VAL A 1 200 ? -8.532 -15.941 10.652 1.00 65.56 200 VAL A CA 1
ATOM 1629 C C . VAL A 1 200 ? -7.644 -17.090 10.182 1.00 65.56 200 VAL A C 1
ATOM 1631 O O . VAL A 1 200 ? -6.682 -17.463 10.852 1.00 65.56 200 VAL A O 1
ATOM 1634 N N . ASP A 1 201 ? -7.928 -17.627 8.993 1.00 60.12 201 ASP A N 1
ATOM 1635 C CA . ASP A 1 201 ? -7.143 -18.699 8.355 1.00 60.12 201 ASP A CA 1
ATOM 1636 C C . ASP A 1 201 ? -5.937 -18.159 7.559 1.00 60.12 201 ASP A C 1
ATOM 1638 O O . ASP A 1 201 ? -5.615 -18.590 6.452 1.00 60.12 201 ASP A O 1
ATOM 1642 N N . PHE A 1 202 ? -5.281 -17.139 8.104 1.00 57.69 202 PHE A N 1
ATOM 1643 C CA . PHE A 1 202 ? -4.180 -16.448 7.450 1.00 57.69 202 PHE A CA 1
ATOM 1644 C C . PHE A 1 202 ? -2.949 -16.492 8.341 1.00 57.69 202 PHE A C 1
ATOM 1646 O O . PHE A 1 202 ? -2.966 -15.985 9.462 1.00 57.69 202 PHE A O 1
ATOM 1653 N N . ARG A 1 203 ? -1.859 -17.081 7.842 1.00 57.75 203 ARG A N 1
ATOM 1654 C CA . ARG A 1 203 ? -0.555 -17.019 8.506 1.00 57.75 203 ARG A CA 1
ATOM 1655 C C . ARG A 1 203 ? 0.427 -16.244 7.646 1.00 57.75 203 ARG A C 1
ATOM 1657 O O . ARG A 1 203 ? 0.703 -16.614 6.507 1.00 57.75 203 ARG A O 1
ATOM 1664 N N . LEU A 1 204 ? 0.987 -15.190 8.232 1.00 56.28 204 LEU A N 1
ATOM 1665 C CA . LEU A 1 204 ? 2.147 -14.486 7.701 1.00 56.28 204 LEU A CA 1
ATOM 1666 C C . LEU A 1 204 ? 3.403 -15.284 8.056 1.00 56.28 204 LEU A C 1
ATOM 1668 O O . LEU A 1 204 ? 3.919 -15.193 9.170 1.00 56.28 204 LEU A O 1
ATOM 1672 N N . GLU A 1 205 ? 3.914 -16.083 7.123 1.00 53.66 205 GLU A N 1
ATOM 1673 C CA . GLU A 1 205 ? 5.191 -16.767 7.329 1.00 53.66 205 GLU A CA 1
ATOM 1674 C C . GLU A 1 205 ? 6.356 -15.894 6.884 1.00 53.66 205 GLU A C 1
ATOM 1676 O O . GLU A 1 205 ? 6.574 -15.695 5.691 1.00 53.66 205 GLU A O 1
ATOM 1681 N N . THR A 1 206 ? 7.182 -15.460 7.832 1.00 48.75 206 THR A N 1
ATOM 1682 C CA . THR A 1 206 ? 8.474 -14.847 7.519 1.00 48.75 206 THR A CA 1
ATOM 1683 C C . THR A 1 206 ? 9.477 -15.921 7.094 1.00 48.75 206 THR A C 1
ATOM 1685 O O . THR A 1 206 ? 10.110 -16.557 7.940 1.00 48.75 206 THR A O 1
ATOM 1688 N N . ARG A 1 207 ? 9.674 -16.130 5.789 1.00 52.00 207 ARG A N 1
ATOM 1689 C CA . ARG A 1 207 ? 10.742 -17.004 5.280 1.00 52.00 207 ARG A CA 1
ATOM 1690 C C . ARG A 1 207 ? 12.006 -16.206 5.009 1.00 52.00 207 ARG A C 1
ATOM 1692 O O . ARG A 1 207 ? 11.969 -15.102 4.473 1.00 52.00 207 ARG A O 1
ATOM 1699 N N . TYR A 1 208 ? 13.136 -16.808 5.355 1.00 45.94 208 TYR A N 1
ATOM 1700 C CA . TYR A 1 208 ? 14.451 -16.341 4.939 1.00 45.94 208 TYR A CA 1
ATOM 1701 C C . TYR A 1 208 ? 14.800 -17.042 3.633 1.00 45.94 208 TYR A C 1
ATOM 1703 O O . TYR A 1 208 ? 14.976 -18.262 3.643 1.00 45.94 208 TYR A O 1
ATOM 1711 N N . ASN A 1 209 ? 14.916 -16.303 2.530 1.00 44.16 209 ASN A N 1
ATOM 1712 C CA . ASN A 1 209 ? 15.478 -16.897 1.325 1.00 44.16 209 ASN A CA 1
ATOM 1713 C C . ASN A 1 209 ? 16.999 -17.056 1.521 1.00 44.16 209 ASN A C 1
ATOM 1715 O O . ASN A 1 209 ? 17.693 -16.107 1.889 1.00 44.16 209 ASN A O 1
ATOM 1719 N N . LYS A 1 210 ? 17.501 -18.285 1.375 1.00 40.88 210 LYS A N 1
ATOM 1720 C CA . LYS A 1 210 ? 18.932 -18.631 1.424 1.00 40.88 210 LYS A CA 1
ATOM 1721 C C . LYS A 1 210 ? 19.446 -19.093 0.058 1.00 40.88 210 LYS A C 1
ATOM 1723 O O . LYS A 1 210 ? 20.566 -19.601 -0.016 1.00 40.88 210 LYS A O 1
ATOM 1728 N N . ASP A 1 211 ? 18.679 -18.901 -1.009 1.00 38.97 211 ASP A N 1
ATOM 1729 C CA . ASP A 1 211 ? 19.042 -19.418 -2.321 1.00 38.97 211 ASP A CA 1
ATOM 1730 C C . ASP A 1 211 ? 19.948 -18.431 -3.078 1.00 38.97 211 ASP A C 1
ATOM 1732 O O . ASP A 1 211 ? 19.567 -17.674 -3.962 1.00 38.97 211 ASP A O 1
ATOM 1736 N N . GLY A 1 212 ? 21.222 -18.466 -2.687 1.00 38.69 212 GLY A N 1
ATOM 1737 C CA . GLY A 1 212 ? 22.297 -18.785 -3.626 1.00 38.69 212 GLY A CA 1
ATOM 1738 C C . GLY A 1 212 ? 22.925 -17.698 -4.499 1.00 38.69 212 GLY A C 1
ATOM 1739 O O . GLY A 1 212 ? 23.993 -17.985 -5.036 1.00 38.69 212 GLY A O 1
ATOM 1740 N N . ILE A 1 213 ? 22.370 -16.490 -4.647 1.00 40.00 213 ILE A N 1
ATOM 1741 C CA . ILE A 1 213 ? 23.036 -15.422 -5.440 1.00 40.00 213 ILE A CA 1
ATOM 1742 C C . ILE A 1 213 ? 23.105 -14.072 -4.714 1.00 40.00 213 ILE A C 1
ATOM 1744 O O . ILE A 1 213 ? 24.043 -13.311 -4.951 1.00 40.00 213 ILE A O 1
ATOM 1748 N N . ASP A 1 214 ? 22.239 -13.819 -3.733 1.00 38.72 214 ASP A N 1
ATOM 1749 C CA . ASP A 1 214 ? 22.342 -12.636 -2.881 1.00 38.72 214 ASP A CA 1
ATOM 1750 C C . ASP A 1 214 ? 22.566 -13.040 -1.417 1.00 38.72 214 ASP A C 1
ATOM 1752 O O . ASP A 1 214 ? 21.878 -13.894 -0.860 1.00 38.72 214 ASP A O 1
ATOM 1756 N N . ARG A 1 215 ? 23.582 -12.454 -0.772 1.00 36.12 215 ARG A N 1
ATOM 1757 C CA . ARG A 1 215 ? 23.939 -12.739 0.633 1.00 36.12 215 ARG A CA 1
ATOM 1758 C C . ARG A 1 215 ? 22.998 -12.058 1.630 1.00 36.12 215 ARG A C 1
ATOM 1760 O O . ARG A 1 215 ? 23.214 -12.158 2.842 1.00 36.12 215 ARG A O 1
ATOM 1767 N N . ARG A 1 216 ? 21.969 -11.367 1.149 1.00 44.91 216 ARG A N 1
ATOM 1768 C CA . ARG A 1 216 ? 20.973 -10.694 1.975 1.00 44.91 216 ARG A CA 1
ATOM 1769 C C . ARG A 1 216 ? 19.956 -11.704 2.481 1.00 44.91 216 ARG A C 1
ATOM 1771 O O . ARG A 1 216 ? 19.225 -12.328 1.721 1.00 44.91 216 ARG A O 1
ATOM 1778 N N . LYS A 1 217 ? 19.891 -11.853 3.804 1.00 40.03 217 LYS A N 1
ATOM 1779 C CA . LYS A 1 217 ? 18.778 -12.530 4.473 1.00 40.03 217 LYS A CA 1
ATOM 1780 C C . LYS A 1 217 ? 17.550 -11.628 4.391 1.00 40.03 217 LYS A C 1
ATOM 1782 O O . LYS A 1 217 ? 17.222 -10.954 5.365 1.00 40.03 217 LYS A O 1
ATOM 1787 N N . GLU A 1 218 ? 16.879 -11.594 3.251 1.00 42.47 218 GLU A N 1
ATOM 1788 C CA . GLU A 1 218 ? 15.610 -10.885 3.180 1.00 42.47 218 GLU A CA 1
ATOM 1789 C C . GLU A 1 218 ? 14.516 -11.720 3.845 1.00 42.47 218 GLU A C 1
ATOM 1791 O O . GLU A 1 218 ? 14.295 -12.890 3.525 1.00 42.47 218 GLU A O 1
ATOM 1796 N N . LYS A 1 219 ? 13.851 -11.105 4.825 1.00 44.97 219 LYS A N 1
ATOM 1797 C CA . LYS A 1 219 ? 12.609 -11.610 5.402 1.00 44.97 219 LYS A CA 1
ATOM 1798 C C . LYS A 1 219 ? 11.514 -11.410 4.351 1.00 44.97 219 LYS A C 1
ATOM 1800 O O . LYS A 1 219 ? 11.166 -10.268 4.066 1.00 44.97 219 LYS A O 1
ATOM 1805 N N . GLY A 1 220 ? 10.991 -12.477 3.760 1.00 43.19 220 GLY A N 1
ATOM 1806 C CA . GLY A 1 220 ? 9.786 -12.450 2.923 1.00 43.19 220 GLY A CA 1
ATOM 1807 C C . GLY A 1 220 ? 8.582 -12.916 3.731 1.00 43.19 220 GLY A C 1
ATOM 1808 O O . GLY A 1 220 ? 8.710 -13.945 4.385 1.00 43.19 220 GLY A O 1
ATOM 1809 N N . TYR A 1 221 ? 7.452 -12.206 3.710 1.00 49.56 221 TYR A N 1
ATOM 1810 C CA . TYR A 1 221 ? 6.207 -12.738 4.277 1.00 49.56 221 TYR A CA 1
ATOM 1811 C C . TYR A 1 221 ? 5.440 -13.478 3.187 1.00 49.56 221 TYR A C 1
ATOM 1813 O O . TYR A 1 221 ? 5.165 -12.922 2.126 1.00 49.56 221 TYR A O 1
ATOM 1821 N N . TRP A 1 222 ? 5.123 -14.738 3.448 1.00 53.56 222 TRP A N 1
ATOM 1822 C CA . TRP A 1 222 ? 4.347 -15.583 2.554 1.00 53.56 222 TRP A CA 1
ATOM 1823 C C . TRP A 1 222 ? 2.966 -15.776 3.141 1.00 53.56 222 TRP A C 1
ATOM 1825 O O . TRP A 1 222 ? 2.822 -16.009 4.340 1.00 53.56 222 TRP A O 1
ATOM 1835 N N . VAL A 1 223 ? 1.971 -15.687 2.270 1.00 48.41 223 VAL A N 1
ATOM 1836 C CA . VAL A 1 223 ? 0.588 -15.995 2.601 1.00 48.41 223 VAL A CA 1
ATOM 1837 C C . VAL A 1 223 ? 0.418 -17.501 2.501 1.00 48.41 223 VAL A C 1
ATOM 1839 O O . VAL A 1 223 ? 0.523 -18.064 1.409 1.00 48.41 223 VAL A O 1
ATOM 1842 N N . THR A 1 224 ? 0.169 -18.160 3.627 1.00 50.78 224 THR A N 1
ATOM 1843 C CA . THR A 1 224 ? -0.304 -19.543 3.635 1.00 50.78 224 THR A CA 1
ATOM 1844 C C . THR A 1 224 ? -1.719 -19.569 4.200 1.00 50.78 224 THR A C 1
ATOM 1846 O O . THR A 1 224 ? -1.959 -19.142 5.328 1.00 50.78 224 THR A O 1
ATOM 1849 N N . ALA A 1 225 ? -2.662 -20.045 3.387 1.00 42.75 225 ALA A N 1
ATOM 1850 C CA . ALA A 1 225 ? -3.938 -20.540 3.886 1.00 42.75 225 ALA A CA 1
ATOM 1851 C C . ALA A 1 225 ? -3.698 -21.967 4.384 1.00 42.75 225 ALA A C 1
ATOM 1853 O O . ALA A 1 225 ? -2.972 -22.724 3.718 1.00 42.75 225 ALA A O 1
ATOM 1854 N N . ALA A 1 226 ? -4.251 -22.353 5.535 1.00 44.50 226 ALA A N 1
ATOM 1855 C CA . ALA A 1 226 ? -4.218 -23.757 5.897 1.00 44.50 226 ALA A CA 1
ATOM 1856 C C . ALA A 1 226 ? -5.024 -24.514 4.835 1.00 44.50 226 ALA A C 1
ATOM 1858 O O . ALA A 1 226 ? -6.234 -24.351 4.705 1.00 44.50 226 ALA A O 1
ATOM 1859 N N . LEU A 1 227 ? -4.357 -25.354 4.041 1.00 38.50 227 LEU A N 1
ATOM 1860 C CA . LEU A 1 227 ? -5.074 -26.383 3.302 1.00 38.50 227 LEU A CA 1
ATOM 1861 C C . LEU A 1 227 ? -5.726 -27.261 4.370 1.00 38.50 227 LEU A C 1
ATOM 1863 O O . LEU A 1 227 ? -5.035 -28.033 5.038 1.00 38.50 227 LEU A O 1
ATOM 1867 N N . SER A 1 228 ? -7.029 -27.071 4.586 1.00 30.86 228 SER A N 1
ATOM 1868 C CA . SER A 1 228 ? -7.815 -28.003 5.385 1.00 30.86 228 SER A CA 1
ATOM 1869 C C . SER A 1 228 ? -7.567 -29.416 4.834 1.00 30.86 228 SER A C 1
ATOM 1871 O O . SER A 1 228 ? -7.569 -29.576 3.608 1.00 30.86 228 SER A O 1
ATOM 1873 N N . PRO A 1 229 ? -7.260 -30.396 5.701 1.00 43.44 229 PRO A N 1
ATOM 1874 C CA . PRO A 1 229 ? -6.902 -31.750 5.286 1.00 43.44 229 PRO A CA 1
ATOM 1875 C C . PRO A 1 229 ? -8.027 -32.476 4.542 1.00 43.44 229 PRO A C 1
ATOM 1877 O O . PRO A 1 229 ? -9.216 -32.206 4.833 1.00 43.44 229 PRO A O 1
#